Protein AF-0000000082830340 (afdb_homodimer)

Secondary structure (DSSP, 8-state):
---EEEESSGGGHHHHHHHHHHHHHHHHHTT--EEEEEEE---SS-HHHHHHHHHHHHHHHHHH---HHHHHHHHIIIIIHHHHHHH-HHHHHHHHHHHHHHHTT-TTHHHHHHHHHHH--GGGS-HHHHHHHHHHHHHHIIIII---PPPTTS--/---EEEESSGGGHHHHHHHHHHHHHHHHHTT--EEEEEEE---SS-HHHHHHHHHHHHHHHHHH---HHHHHHHHIIIIIHHHHHHH-HHHHHHHHHHHHHHHTT-TTHHHHHHHHHHH--GGGS-HHHHHHHHHHHHHHIIIII---PPPTTS--

InterPro domains:
  IPR008711 Recombinase NinB [PF05772] (26-143)
  IPR036619 NinB superfamily [G3DSA:1.10.3790.10] (2-155)
  IPR036619 NinB superfamily [SSF103370] (3-147)

pLDDT: mean 89.94, std 12.7, range [34.74, 98.6]

Foldseek 3Di:
DPDDFDDPDPVSVVVVVVVCVVPQVVCVVVVHGDDDDDDPPPPWQPPLLVVLLLVVLVQLCVQQVDHSVVVVLVLLLVQVLVLCLVPPVVSVVVVVVLVVCVVVVPPCNVVVSSVVSVVDDPSPDGNVSSLVSVVVVQVCCCPPVVDHGDDSPDDD/DPDDFDDPDPVSVVVVVVVCVVPQVVCVVVVHGDDDDDDPPPPWQPPLLVVLLQVVLVQLCVQQVDHSVVVVLVLLLVQVLVLCLVPPVVSVVVVVVLVVCVVVVPPCNVVVSSVVSVVDDPSPDTNVSSLVSVVVVQVCCCPPVVDHGDDSPDDD

Structure (mmCIF, N/CA/C/O backbone):
data_AF-0000000082830340-model_v1
#
loop_
_entity.id
_entity.type
_entity.pdbx_description
1 polymer 'Uncharacterized protein'
#
loop_
_atom_site.group_PDB
_atom_site.id
_atom_site.type_symbol
_atom_site.label_atom_id
_atom_site.label_alt_id
_atom_site.label_comp_id
_atom_site.label_asym_id
_atom_site.label_entity_id
_atom_site.label_seq_id
_atom_site.pdbx_PDB_ins_code
_atom_site.Cartn_x
_atom_site.Cartn_y
_atom_site.Cartn_z
_atom_site.occupancy
_atom_site.B_iso_or_equiv
_atom_site.auth_seq_id
_atom_site.auth_comp_id
_atom_site.auth_asym_id
_atom_site.auth_atom_id
_atom_site.pdbx_PDB_model_num
ATOM 1 N N . MET A 1 1 ? -10.349 11.555 15.223 1 46.89 1 MET A N 1
ATOM 2 C CA . MET A 1 1 ? -10.355 11.979 13.826 1 46.89 1 MET A CA 1
ATOM 3 C C . MET A 1 1 ? -9.136 12.842 13.514 1 46.89 1 MET A C 1
ATOM 5 O O . MET A 1 1 ? -8.718 13.655 14.34 1 46.89 1 MET A O 1
ATOM 9 N N . GLU A 1 2 ? -8.16 12.464 12.646 1 61.82 2 GLU A N 1
ATOM 10 C CA . GLU A 1 2 ? -6.979 13.247 12.294 1 61.82 2 GLU A CA 1
ATOM 11 C C . GLU A 1 2 ? -7.362 14.505 11.52 1 61.82 2 GLU A C 1
ATOM 13 O O . GLU A 1 2 ? -7.913 14.421 10.42 1 61.82 2 GLU A O 1
ATOM 18 N N . PRO A 1 3 ? -7.35 15.674 12.231 1 76.97 3 PRO A N 1
ATOM 19 C CA . PRO A 1 3 ? -7.817 16.893 11.567 1 76.97 3 PRO A CA 1
ATOM 20 C C . PRO A 1 3 ? -7.023 17.217 10.303 1 76.97 3 PRO A C 1
ATOM 22 O O . PRO A 1 3 ? -5.808 17.006 10.261 1 76.97 3 PRO A O 1
ATOM 25 N N . ARG A 1 4 ? -7.767 17.558 9.284 1 81.35 4 ARG A N 1
ATOM 26 C CA . ARG A 1 4 ? -7.256 17.988 7.986 1 81.35 4 ARG A CA 1
ATOM 27 C C . ARG A 1 4 ? -7.785 19.371 7.621 1 81.35 4 ARG A C 1
ATOM 29 O O . ARG A 1 4 ? -8.998 19.591 7.595 1 81.35 4 ARG A O 1
ATOM 36 N N . PHE A 1 5 ? -6.817 20.455 7.432 1 87.87 5 PHE A N 1
ATOM 37 C CA . PHE A 1 5 ? -7.189 21.827 7.106 1 87.87 5 PHE A CA 1
ATOM 38 C C . PHE A 1 5 ? -6.68 22.211 5.721 1 87.87 5 PHE A C 1
ATOM 40 O O . PHE A 1 5 ? -5.494 22.053 5.424 1 87.87 5 PHE A O 1
ATOM 47 N N . VAL A 1 6 ? -7.54 22.619 4.863 1 87.53 6 VAL A N 1
ATOM 48 C CA . VAL A 1 6 ? -7.141 23.173 3.574 1 87.53 6 VAL A CA 1
ATOM 49 C C . VAL A 1 6 ? -6.913 24.677 3.706 1 87.53 6 VAL A C 1
ATOM 51 O O . VAL A 1 6 ? -7.808 25.412 4.13 1 87.53 6 VAL A O 1
ATOM 54 N N . ILE A 1 7 ? -5.727 25.096 3.326 1 92.76 7 ILE A N 1
ATOM 55 C CA . ILE A 1 7 ? -5.35 26.494 3.499 1 92.76 7 ILE A CA 1
ATOM 56 C C . ILE A 1 7 ? -5.57 27.253 2.193 1 92.76 7 ILE A C 1
ATOM 58 O O . ILE A 1 7 ? -4.696 27.271 1.323 1 92.76 7 ILE A O 1
ATOM 62 N N . LYS A 1 8 ? -6.644 27.9 2.007 1 89.22 8 LYS A N 1
ATOM 63 C CA . LYS A 1 8 ? -6.982 28.637 0.793 1 89.22 8 LYS A CA 1
ATOM 64 C C . LYS A 1 8 ? -6.59 30.107 0.915 1 89.22 8 LYS A C 1
ATOM 66 O O . LYS A 1 8 ? -6.365 30.781 -0.092 1 89.22 8 LYS A O 1
ATOM 71 N N . ASN A 1 9 ? -6.738 30.599 2.159 1 90.47 9 ASN A N 1
ATOM 72 C CA . ASN A 1 9 ? -6.365 31.978 2.459 1 90.47 9 ASN A CA 1
ATOM 73 C C . ASN A 1 9 ? -5.742 32.101 3.847 1 90.47 9 ASN A C 1
ATOM 75 O O . ASN A 1 9 ? -5.656 31.116 4.583 1 90.47 9 ASN A O 1
ATOM 79 N N . HIS A 1 10 ? -5.29 33.368 4.152 1 92.67 10 HIS A N 1
ATOM 80 C CA . HIS A 1 10 ? -4.554 33.606 5.388 1 92.67 10 HIS A CA 1
ATOM 81 C C . HIS A 1 10 ? -5.408 33.282 6.609 1 92.67 10 HIS A C 1
ATOM 83 O O . HIS A 1 10 ? -4.903 32.761 7.606 1 92.67 10 HIS A O 1
ATOM 89 N N . SER A 1 11 ? -6.608 33.526 6.509 1 93.47 11 SER A N 1
ATOM 90 C CA . SER A 1 11 ? -7.504 33.312 7.641 1 93.47 11 SER A CA 1
ATOM 91 C C . SER A 1 11 ? -7.583 31.835 8.012 1 93.47 11 SER A C 1
ATOM 93 O O . SER A 1 11 ? -7.81 31.493 9.174 1 93.47 11 SER A O 1
ATOM 95 N N . ASP A 1 12 ? -7.344 30.999 7.054 1 93.96 12 ASP A N 1
ATOM 96 C CA . ASP A 1 12 ? -7.446 29.563 7.297 1 93.96 12 ASP A CA 1
ATOM 97 C C . ASP A 1 12 ? -6.34 29.086 8.236 1 93.96 12 ASP A C 1
ATOM 99 O O . ASP A 1 12 ? -6.474 28.045 8.882 1 93.96 12 ASP A O 1
ATOM 103 N N . ILE A 1 13 ? -5.328 29.809 8.308 1 94.9 13 ILE A N 1
ATOM 104 C CA . ILE A 1 13 ? -4.199 29.465 9.165 1 94.9 13 ILE A CA 1
ATOM 105 C C . ILE A 1 13 ? -4.632 29.504 10.629 1 94.9 13 ILE A C 1
ATOM 107 O O . ILE A 1 13 ? -4.143 28.723 11.448 1 94.9 13 ILE A O 1
ATOM 111 N N . ASN A 1 14 ? -5.629 30.294 10.874 1 94.4 14 ASN A N 1
ATOM 112 C CA . ASN A 1 14 ? -6.106 30.448 12.244 1 94.4 14 ASN A CA 1
ATOM 113 C C . ASN A 1 14 ? -6.743 29.162 12.764 1 94.4 14 ASN A C 1
ATOM 115 O O . ASN A 1 14 ? -6.701 28.885 13.964 1 94.4 14 ASN A O 1
ATOM 119 N N . TYR A 1 15 ? -7.279 28.44 11.845 1 93.52 15 TYR A N 1
ATOM 120 C CA . TYR A 1 15 ? -7.872 27.174 12.263 1 93.52 15 TYR A CA 1
ATOM 121 C C . TYR A 1 15 ? -6.798 26.192 12.716 1 93.52 15 TYR A C 1
ATOM 123 O O . TYR A 1 15 ? -6.995 25.449 13.681 1 93.52 15 TYR A O 1
ATOM 131 N N . VAL A 1 16 ? -5.748 26.216 12.048 1 94.38 16 VAL A N 1
ATOM 132 C CA . VAL A 1 16 ? -4.631 25.345 12.396 1 94.38 16 VAL A CA 1
ATOM 133 C C . VAL A 1 16 ? -4.063 25.751 13.755 1 94.38 16 VAL A C 1
ATOM 135 O O . VAL A 1 16 ? -3.864 24.904 14.629 1 94.38 16 VAL A O 1
ATOM 138 N N . ILE A 1 17 ? -3.887 27.032 13.876 1 94.15 17 ILE A N 1
ATOM 139 C CA . ILE A 1 17 ? -3.34 27.574 15.115 1 94.15 17 ILE A CA 1
ATOM 140 C C . ILE A 1 17 ? -4.264 27.229 16.281 1 94.15 17 ILE A C 1
ATOM 142 O O . ILE A 1 17 ? -3.803 26.785 17.336 1 94.15 17 ILE A O 1
ATOM 146 N N . GLY A 1 18 ? -5.5 27.435 16.05 1 94.2 18 GLY A N 1
ATOM 147 C CA . GLY A 1 18 ? -6.469 27.138 17.092 1 94.2 18 GLY A CA 1
ATOM 148 C C . GLY A 1 18 ? -6.426 25.693 17.552 1 94.2 18 GLY A C 1
ATOM 149 O O . GLY A 1 18 ? -6.454 25.417 18.754 1 94.2 18 GLY A O 1
ATOM 150 N N . TYR A 1 19 ? -6.361 24.829 16.586 1 94.68 19 TYR A N 1
ATOM 151 C CA . TYR A 1 19 ? -6.329 23.409 16.92 1 94.68 19 TYR A CA 1
ATOM 152 C C . TYR A 1 19 ? -5.067 23.062 17.702 1 94.68 19 TYR A C 1
ATOM 154 O O . TYR A 1 19 ? -5.129 22.351 18.708 1 94.68 19 TYR A O 1
ATOM 162 N N . LEU A 1 20 ? -3.969 23.562 17.196 1 94.71 20 LEU A N 1
ATOM 163 C CA . LEU A 1 20 ? -2.694 23.243 17.83 1 94.71 20 LEU A CA 1
ATOM 164 C C . LEU A 1 20 ? -2.635 23.805 19.246 1 94.71 20 LEU A C 1
ATOM 166 O O . LEU A 1 20 ? -2.154 23.138 20.165 1 94.71 20 LEU A O 1
ATOM 170 N N . ASN A 1 21 ? -3.139 24.977 19.438 1 94.2 21 ASN A N 1
ATOM 171 C CA . ASN A 1 21 ? -3.131 25.597 20.759 1 94.2 21 ASN A CA 1
ATOM 172 C C . ASN A 1 21 ? -4.002 24.825 21.746 1 94.2 21 ASN A C 1
ATOM 174 O O . ASN A 1 21 ? -3.667 24.72 22.927 1 94.2 21 ASN A O 1
ATOM 178 N N . THR A 1 22 ? -5.004 24.236 21.224 1 94.39 22 THR A N 1
ATOM 179 C CA . THR A 1 22 ? -5.971 23.547 22.072 1 94.39 22 THR A CA 1
ATOM 180 C C . THR A 1 22 ? -5.471 22.153 22.441 1 94.39 22 THR A C 1
ATOM 182 O O . THR A 1 22 ? -5.747 21.659 23.536 1 94.39 22 THR A O 1
ATOM 185 N N . ASN A 1 23 ? -4.678 21.619 21.53 1 93.2 23 ASN A N 1
ATOM 186 C CA . ASN A 1 23 ? -4.499 20.18 21.684 1 93.2 23 ASN A CA 1
ATOM 187 C C . ASN A 1 23 ? -3.036 19.82 21.929 1 93.2 23 ASN A C 1
ATOM 189 O O . ASN A 1 23 ? -2.729 18.705 22.354 1 93.2 23 ASN A O 1
ATOM 193 N N . HIS A 1 24 ? -2.084 20.697 21.687 1 93.03 24 HIS A N 1
ATOM 194 C CA . HIS A 1 24 ? -0.679 20.307 21.692 1 93.03 24 HIS A CA 1
ATOM 195 C C . HIS A 1 24 ? -0.23 19.878 23.085 1 93.03 24 HIS A C 1
ATOM 197 O O . HIS A 1 24 ? 0.528 18.917 23.23 1 93.03 24 HIS A O 1
ATOM 203 N N . ALA A 1 25 ? -0.68 20.583 24.111 1 92.69 25 ALA A N 1
ATOM 204 C CA . ALA A 1 25 ? -0.222 20.317 25.472 1 92.69 25 ALA A CA 1
ATOM 205 C C . ALA A 1 25 ? -0.66 18.932 25.937 1 92.69 25 ALA A C 1
ATOM 207 O O . ALA A 1 25 ? 0.137 18.178 26.501 1 92.69 25 ALA A O 1
ATOM 208 N N . LYS A 1 26 ? -1.882 18.673 25.719 1 91.99 26 LYS A N 1
ATOM 209 C CA . LYS A 1 26 ? -2.403 17.368 26.114 1 91.99 26 LYS A CA 1
ATOM 210 C C . LYS A 1 26 ? -1.672 16.241 25.39 1 91.99 26 LYS A C 1
ATOM 212 O O . LYS A 1 26 ? -1.295 15.242 26.005 1 91.99 26 LYS A O 1
ATOM 217 N N . ALA A 1 27 ? -1.498 16.398 24.111 1 88.07 27 ALA A N 1
ATOM 218 C CA . ALA A 1 27 ? -0.834 15.368 23.316 1 88.07 27 ALA A CA 1
ATOM 219 C C . ALA A 1 27 ? 0.598 15.145 23.793 1 88.07 27 ALA A C 1
ATOM 221 O O . ALA A 1 27 ? 1.047 14.003 23.916 1 88.07 27 ALA A O 1
ATOM 222 N N . ALA A 1 28 ? 1.302 16.234 24.065 1 87.23 28 ALA A N 1
ATOM 223 C CA . ALA A 1 28 ? 2.677 16.147 24.55 1 87.23 28 ALA A CA 1
ATOM 224 C C . ALA A 1 28 ? 2.736 15.462 25.913 1 87.23 28 ALA A C 1
ATOM 226 O O . ALA A 1 28 ? 3.634 14.658 26.171 1 87.23 28 ALA A O 1
ATOM 227 N N . SER A 1 29 ? 1.817 15.829 26.711 1 89.49 29 SER A N 1
ATOM 228 C CA . SER A 1 29 ? 1.785 15.257 28.053 1 89.49 29 SER A CA 1
ATOM 229 C C . SER A 1 29 ? 1.491 13.762 28.01 1 89.49 29 SER A C 1
ATOM 231 O O . SER A 1 29 ? 1.898 13.018 28.905 1 89.49 29 SER A O 1
ATOM 233 N N . GLU A 1 30 ? 0.719 13.331 27.013 1 87.19 30 GLU A N 1
ATOM 234 C CA . GLU A 1 30 ? 0.39 11.919 26.842 1 87.19 30 GLU A CA 1
ATOM 235 C C . GLU A 1 30 ? 1.521 11.17 26.142 1 87.19 30 GLU A C 1
ATOM 237 O O . GLU A 1 30 ? 1.387 9.986 25.827 1 87.19 30 GLU A O 1
ATOM 242 N N . GLY A 1 31 ? 2.613 11.806 25.845 1 82.3 31 GLY A N 1
ATOM 243 C CA . GLY A 1 31 ? 3.784 11.18 25.251 1 82.3 31 GLY A CA 1
ATOM 244 C C . GLY A 1 31 ? 3.666 10.997 23.75 1 82.3 31 GLY A C 1
ATOM 245 O O . GLY A 1 31 ? 4.469 10.287 23.141 1 82.3 31 GLY A O 1
ATOM 246 N N . LYS A 1 32 ? 2.601 11.581 23.157 1 81.01 32 LYS A N 1
ATOM 247 C CA . LYS A 1 32 ? 2.365 11.498 21.718 1 81.01 32 LYS A CA 1
ATOM 248 C C . LYS A 1 32 ? 2.184 12.886 21.11 1 81.01 32 LYS A C 1
ATOM 250 O O . LYS A 1 32 ? 1.075 13.26 20.723 1 81.01 32 LYS A O 1
ATOM 255 N N . PRO A 1 33 ? 3.278 13.643 20.996 1 88.26 33 PRO A N 1
ATOM 256 C CA . PRO A 1 33 ? 3.148 14.996 20.451 1 88.26 33 PRO A CA 1
ATOM 257 C C . PRO A 1 33 ? 2.501 15.014 19.067 1 88.26 33 PRO A C 1
ATOM 259 O O . PRO A 1 33 ? 2.587 14.03 18.328 1 88.26 33 PRO A O 1
ATOM 262 N N . LEU A 1 34 ? 1.851 16.083 18.751 1 89.61 34 LEU A N 1
ATOM 263 C CA . LEU A 1 34 ? 1.193 16.24 17.458 1 89.61 34 LEU A CA 1
ATOM 264 C C . LEU A 1 34 ? 2.218 16.456 16.35 1 89.61 34 LEU A C 1
ATOM 266 O O . LEU A 1 34 ? 3.213 17.158 16.547 1 89.61 34 LEU A O 1
ATOM 270 N N . VAL A 1 35 ? 2.026 15.832 15.287 1 87.46 35 VAL A N 1
ATOM 271 C CA . VAL A 1 35 ? 2.834 16.012 14.085 1 87.46 35 VAL A CA 1
ATOM 272 C C . VAL A 1 35 ? 1.996 16.676 12.994 1 87.46 35 VAL A C 1
ATOM 274 O O . VAL A 1 35 ? 0.884 16.232 12.7 1 87.46 35 VAL A O 1
ATOM 277 N N . VAL A 1 36 ? 2.587 17.829 12.484 1 88.74 36 VAL A N 1
ATOM 278 C CA . VAL A 1 36 ? 1.919 18.575 11.422 1 88.74 36 VAL A CA 1
ATOM 279 C C . VAL A 1 36 ? 2.604 18.299 10.086 1 88.74 36 VAL A C 1
ATOM 281 O O . VAL A 1 36 ? 3.813 18.501 9.948 1 88.74 36 VAL A O 1
ATOM 284 N N . THR A 1 37 ? 1.889 17.776 9.128 1 86.93 37 THR A N 1
ATOM 285 C CA . THR A 1 37 ? 2.373 17.576 7.767 1 86.93 37 THR A CA 1
ATOM 286 C C . THR A 1 37 ? 1.649 18.504 6.795 1 86.93 37 THR A C 1
ATOM 288 O O . THR A 1 37 ? 0.431 18.676 6.882 1 86.93 37 THR A O 1
ATOM 291 N N . ILE A 1 38 ? 2.461 19.18 5.932 1 86.29 38 ILE A N 1
ATOM 292 C CA . ILE A 1 38 ? 1.891 20.134 4.988 1 86.29 38 ILE A CA 1
ATOM 293 C C . ILE A 1 38 ? 2.209 19.699 3.559 1 86.29 38 ILE A C 1
ATOM 295 O O . ILE A 1 38 ? 3.372 19.468 3.218 1 86.29 38 ILE A O 1
ATOM 299 N N . LYS A 1 39 ? 1.231 19.41 2.788 1 82.79 39 LYS A N 1
ATOM 300 C CA . LYS A 1 39 ? 1.398 19.036 1.386 1 82.79 39 LYS A CA 1
ATOM 301 C C . LYS A 1 39 ? 0.414 19.789 0.495 1 82.79 39 LYS A C 1
ATOM 303 O O . LYS A 1 39 ? -0.649 20.213 0.954 1 82.79 39 LYS A O 1
ATOM 308 N N . PRO A 1 40 ? 0.937 20.118 -0.798 1 79.04 40 PRO A N 1
ATOM 309 C CA . PRO A 1 40 ? -0.055 20.67 -1.723 1 79.04 40 PRO A CA 1
ATOM 310 C C . PRO A 1 40 ? -1.256 19.747 -1.92 1 79.04 40 PRO A C 1
ATOM 312 O O . PRO A 1 40 ? -1.115 18.523 -1.86 1 79.04 40 PRO A O 1
ATOM 315 N N . GLN A 1 41 ? -2.385 20.445 -1.822 1 63.98 41 GLN A N 1
ATOM 316 C CA . GLN A 1 41 ? -3.589 19.667 -2.093 1 63.98 41 GLN A CA 1
ATOM 317 C C . GLN A 1 41 ? -3.452 18.874 -3.389 1 63.98 41 GLN A C 1
ATOM 319 O O . GLN A 1 41 ? -3.142 19.439 -4.44 1 63.98 41 GLN A O 1
ATOM 324 N N . SER A 1 42 ? -2.736 17.789 -3.27 1 58.54 42 SER A N 1
ATOM 325 C CA . SER A 1 42 ? -2.671 16.96 -4.469 1 58.54 42 SER A CA 1
ATOM 326 C C . SER A 1 42 ? -4.015 16.301 -4.759 1 58.54 42 SER A C 1
ATOM 328 O O . SER A 1 42 ? -4.807 16.064 -3.845 1 58.54 42 SER A O 1
ATOM 330 N N . THR A 1 43 ? -4.474 16.672 -5.949 1 53.1 43 THR A N 1
ATOM 331 C CA . THR A 1 43 ? -5.673 16.007 -6.445 1 53.1 43 THR A CA 1
ATOM 332 C C . THR A 1 43 ? -5.62 14.509 -6.158 1 53.1 43 THR A C 1
ATOM 334 O O . THR A 1 43 ? -6.405 13.737 -6.713 1 53.1 43 THR A O 1
ATOM 337 N N . LYS A 1 44 ? -4.483 14.146 -5.552 1 52 44 LYS A N 1
ATOM 338 C CA . LYS A 1 44 ? -4.408 12.691 -5.454 1 52 44 LYS A CA 1
ATOM 339 C C . LYS A 1 44 ? -5.681 12.115 -4.841 1 52 44 LYS A C 1
ATOM 341 O O . LYS A 1 44 ? -6.512 12.856 -4.312 1 52 44 LYS A O 1
ATOM 346 N N . ARG A 1 45 ? -5.859 10.832 -4.768 1 53.12 45 ARG A N 1
ATOM 347 C CA . ARG A 1 45 ? -7.076 10.214 -4.251 1 53.12 45 ARG A CA 1
ATOM 348 C C . ARG A 1 45 ? -7.563 10.93 -2.996 1 53.12 45 ARG A C 1
ATOM 350 O O . ARG A 1 45 ? -6.792 11.145 -2.058 1 53.12 45 ARG A O 1
ATOM 357 N N . SER A 1 46 ? -8.618 11.837 -3.203 1 61.28 46 SER A N 1
ATOM 358 C CA . SER A 1 46 ? -9.144 12.716 -2.163 1 61.28 46 SER A CA 1
ATOM 359 C C . SER A 1 46 ? -9.331 11.967 -0.848 1 61.28 46 SER A C 1
ATOM 361 O O . SER A 1 46 ? -9.739 10.804 -0.843 1 61.28 46 SER A O 1
ATOM 363 N N . LEU A 1 47 ? -8.544 12.321 0.113 1 66.13 47 LEU A N 1
ATOM 364 C CA . LEU A 1 47 ? -8.798 11.881 1.48 1 66.13 47 LEU A CA 1
ATOM 365 C C . LEU A 1 47 ? -10.287 11.644 1.708 1 66.13 47 LEU A C 1
ATOM 367 O O . LEU A 1 47 ? -10.67 10.7 2.403 1 66.13 47 LEU A O 1
ATOM 371 N N . ASN A 1 48 ? -10.998 12.37 0.86 1 70.45 48 ASN A N 1
ATOM 372 C CA . ASN A 1 48 ? -12.446 12.269 1.011 1 70.45 48 ASN A CA 1
ATOM 373 C C . ASN A 1 48 ? -12.983 10.975 0.404 1 70.45 48 ASN A C 1
ATOM 375 O O . ASN A 1 48 ? -13.842 10.318 0.995 1 70.45 48 ASN A O 1
ATOM 379 N N . GLN A 1 49 ? -12.436 10.634 -0.691 1 81.07 49 GLN A N 1
ATOM 380 C CA . GLN A 1 49 ? -12.892 9.4 -1.322 1 81.07 49 GLN A CA 1
ATOM 381 C C . GLN A 1 49 ? -12.521 8.182 -0.48 1 81.07 49 GLN A C 1
ATOM 383 O O . GLN A 1 49 ? -13.31 7.242 -0.356 1 81.07 49 GLN A O 1
ATOM 388 N N . ASN A 1 50 ? -11.358 8.236 0.065 1 85.41 50 ASN A N 1
ATOM 389 C CA . ASN A 1 50 ? -10.941 7.126 0.916 1 85.41 50 ASN A CA 1
ATOM 390 C C . ASN A 1 50 ? -11.825 7.005 2.153 1 85.41 50 ASN A C 1
ATOM 392 O O . ASN A 1 50 ? -12.223 5.902 2.531 1 85.41 50 ASN A O 1
ATOM 396 N N . ALA A 1 51 ? -12.059 8.101 2.74 1 82.18 51 ALA A N 1
ATOM 397 C CA . ALA A 1 51 ? -12.93 8.11 3.913 1 82.18 51 ALA A CA 1
ATOM 398 C C . ALA A 1 51 ? -14.321 7.586 3.567 1 82.18 51 ALA A C 1
ATOM 400 O O . ALA A 1 51 ? -14.886 6.775 4.305 1 82.18 51 ALA A O 1
ATOM 401 N N . LEU A 1 52 ? -14.808 8.055 2.497 1 88.37 52 LEU A N 1
ATOM 402 C CA . LEU A 1 52 ? -16.123 7.602 2.056 1 88.37 52 LEU A CA 1
ATOM 403 C C . LEU A 1 52 ? -16.12 6.101 1.788 1 88.37 52 LEU A C 1
ATOM 405 O O . LEU A 1 52 ? -17.07 5.4 2.144 1 88.37 52 LEU A O 1
ATOM 409 N N . TYR A 1 53 ? -15.106 5.63 1.213 1 93.22 53 TYR A N 1
ATOM 410 C CA . TYR A 1 53 ? -14.979 4.204 0.935 1 93.22 53 TYR A CA 1
ATOM 411 C C . TYR A 1 53 ? -15.126 3.385 2.212 1 93.22 53 TYR A C 1
ATOM 413 O O . TYR A 1 53 ? -15.889 2.416 2.252 1 93.22 53 TYR A O 1
ATOM 421 N N . TRP A 1 54 ? -14.482 3.743 3.226 1 93.57 54 TRP A N 1
ATOM 422 C CA . TRP A 1 54 ? -14.512 2.95 4.451 1 93.57 54 TRP A CA 1
ATOM 423 C C . TRP A 1 54 ? -15.832 3.141 5.191 1 93.57 54 TRP A C 1
ATOM 425 O O . TRP A 1 54 ? -16.3 2.234 5.882 1 93.57 54 TRP A O 1
ATOM 435 N N . GLU A 1 55 ? -16.401 4.302 4.992 1 91.75 55 GLU A N 1
ATOM 436 C CA . GLU A 1 55 ? -17.768 4.467 5.476 1 91.75 55 GLU A CA 1
ATOM 437 C C . GLU A 1 55 ? -18.718 3.489 4.79 1 91.75 55 GLU A C 1
ATOM 439 O O . GLU A 1 55 ? -19.6 2.917 5.434 1 91.75 55 GLU A O 1
ATOM 444 N N . TRP A 1 56 ? -18.582 3.366 3.475 1 95.08 56 TRP A N 1
ATOM 445 C CA . TRP A 1 56 ? -19.373 2.398 2.721 1 95.08 56 TRP A CA 1
ATOM 446 C C . TRP A 1 56 ? -19.193 0.992 3.284 1 95.08 56 TRP A C 1
ATOM 448 O O . TRP A 1 56 ? -20.168 0.257 3.459 1 95.08 56 TRP A O 1
ATOM 458 N N . MET A 1 57 ? -17.991 0.554 3.597 1 96.37 57 MET A N 1
ATOM 459 C CA . MET A 1 57 ? -17.72 -0.775 4.137 1 96.37 57 MET A CA 1
ATOM 460 C C . MET A 1 57 ? -18.433 -0.978 5.469 1 96.37 57 MET A C 1
ATOM 462 O O . MET A 1 57 ? -18.997 -2.044 5.721 1 96.37 57 MET A O 1
ATOM 466 N N . GLN A 1 58 ? -18.371 0.089 6.216 1 94.9 58 GLN A N 1
ATOM 467 C CA . GLN A 1 58 ? -19.051 0.022 7.505 1 94.9 58 GLN A CA 1
ATOM 468 C C . GLN A 1 58 ? -20.563 -0.084 7.324 1 94.9 58 GLN A C 1
ATOM 470 O O . GLN A 1 58 ? -21.223 -0.864 8.015 1 94.9 58 GLN A O 1
ATOM 475 N N . GLU A 1 59 ? -21.093 0.652 6.412 1 94.93 59 GLU A N 1
ATOM 476 C CA . GLU A 1 59 ? -22.525 0.613 6.131 1 94.93 59 GLU A CA 1
ATOM 477 C C . GLU A 1 59 ? -22.954 -0.765 5.635 1 94.93 59 GLU A C 1
ATOM 479 O O . GLU A 1 59 ? -23.978 -1.296 6.069 1 94.93 59 GLU A O 1
ATOM 484 N N . ILE A 1 60 ? -22.256 -1.348 4.789 1 96.87 60 ILE A N 1
ATOM 485 C CA . ILE A 1 60 ? -22.564 -2.67 4.254 1 96.87 60 ILE A CA 1
ATOM 486 C C . ILE A 1 60 ? -22.508 -3.706 5.374 1 96.87 60 ILE A C 1
ATOM 488 O O . ILE A 1 60 ? -23.384 -4.568 5.475 1 96.87 60 ILE A O 1
ATOM 492 N N . GLN A 1 61 ? -21.45 -3.603 6.209 1 96.63 61 GLN A N 1
ATOM 493 C CA . GLN A 1 61 ? -21.349 -4.497 7.358 1 96.63 61 GLN A CA 1
ATOM 494 C C . GLN A 1 61 ? -22.58 -4.382 8.253 1 96.63 61 GLN A C 1
ATOM 496 O O . GLN A 1 61 ? -23.136 -5.393 8.685 1 96.63 61 GLN A O 1
ATOM 501 N N . ASN A 1 62 ? -22.982 -3.175 8.481 1 95.8 62 ASN A N 1
ATOM 502 C CA . ASN A 1 62 ? -24.122 -2.935 9.359 1 95.8 62 ASN A CA 1
ATOM 503 C C . ASN A 1 62 ? -25.41 -3.511 8.776 1 95.8 62 ASN A C 1
ATOM 505 O O . ASN A 1 62 ? -26.25 -4.031 9.511 1 95.8 62 ASN A O 1
ATOM 509 N N . LYS A 1 63 ? -25.547 -3.473 7.507 1 95.92 63 LYS A N 1
ATOM 510 C CA . LYS A 1 63 ? -26.796 -3.859 6.856 1 95.92 63 LYS A CA 1
ATOM 511 C C . LYS A 1 63 ? -26.817 -5.353 6.548 1 95.92 63 LYS A C 1
ATOM 513 O O . LYS A 1 63 ? -27.876 -5.983 6.573 1 95.92 63 LYS A O 1
ATOM 518 N N . THR A 1 64 ? -25.766 -5.921 6.181 1 96.51 64 THR A N 1
ATOM 519 C CA . THR A 1 64 ? -25.753 -7.299 5.704 1 96.51 64 THR A CA 1
ATOM 520 C C . THR A 1 64 ? -25.179 -8.233 6.765 1 96.51 64 THR A C 1
ATOM 522 O O . THR A 1 64 ? -25.371 -9.449 6.699 1 96.51 64 THR A O 1
ATOM 525 N N . GLY A 1 65 ? -24.329 -7.738 7.694 1 96.54 65 GLY A N 1
ATOM 526 C CA . GLY A 1 65 ? -23.657 -8.559 8.688 1 96.54 65 GLY A CA 1
ATOM 527 C C . GLY A 1 65 ? -22.308 -9.076 8.223 1 96.54 65 GLY A C 1
ATOM 528 O O . GLY A 1 65 ? -21.575 -9.697 8.996 1 96.54 65 GLY A O 1
ATOM 529 N N . GLN A 1 66 ? -22.037 -8.845 7 1 95.32 66 GLN A N 1
ATOM 530 C CA . GLN A 1 66 ? -20.732 -9.248 6.485 1 95.32 66 GLN A CA 1
ATOM 531 C C . GLN A 1 66 ? -19.623 -8.361 7.044 1 95.32 66 GLN A C 1
ATOM 533 O O . GLN A 1 66 ? -19.745 -7.135 7.05 1 95.32 66 GLN A O 1
ATOM 538 N N . ASP A 1 67 ? -18.564 -9.019 7.478 1 96.95 67 ASP A N 1
ATOM 539 C CA . ASP A 1 67 ? -17.427 -8.269 8.003 1 96.95 67 ASP A CA 1
ATOM 540 C C . ASP A 1 67 ? -16.86 -7.321 6.949 1 96.95 67 ASP A C 1
ATOM 542 O O . ASP A 1 67 ? -16.714 -7.696 5.783 1 96.95 67 ASP A O 1
ATOM 546 N N . LYS A 1 68 ? -16.488 -6.089 7.316 1 95.42 68 LYS A N 1
ATOM 547 C CA . LYS A 1 68 ? -16.067 -5.067 6.362 1 95.42 68 LYS A CA 1
ATOM 548 C C . LYS A 1 68 ? -14.769 -5.465 5.666 1 95.42 68 LYS A C 1
ATOM 550 O O . LYS A 1 68 ? -14.56 -5.137 4.496 1 95.42 68 LYS A O 1
ATOM 555 N N . GLU A 1 69 ? -13.855 -6.207 6.397 1 95.12 69 GLU A N 1
ATOM 556 C CA . GLU A 1 69 ? -12.619 -6.654 5.762 1 95.12 69 GLU A CA 1
ATOM 557 C C . GLU A 1 69 ? -12.893 -7.734 4.719 1 95.12 69 GLU A C 1
ATOM 559 O O . GLU A 1 69 ? -12.208 -7.805 3.697 1 95.12 69 GLU A O 1
ATOM 564 N N . ASP A 1 70 ? -13.871 -8.529 5.004 1 96.02 70 ASP A N 1
ATOM 565 C CA . ASP A 1 70 ? -14.292 -9.535 4.034 1 96.02 70 ASP A CA 1
ATOM 566 C C . ASP A 1 70 ? -14.908 -8.883 2.798 1 96.02 70 ASP A C 1
ATOM 568 O O . ASP A 1 70 ? -14.653 -9.313 1.671 1 96.02 70 ASP A O 1
ATOM 572 N N . CYS A 1 71 ? -15.747 -7.84 3.083 1 96.64 71 CYS A N 1
ATOM 573 C CA . CYS A 1 71 ? -16.326 -7.08 1.981 1 96.64 71 CYS A CA 1
ATOM 574 C C . CYS A 1 71 ? -15.237 -6.424 1.14 1 96.64 71 CYS A C 1
ATOM 576 O O . CYS A 1 71 ? -15.288 -6.467 -0.091 1 96.64 71 CYS A O 1
ATOM 578 N N . HIS A 1 72 ? -14.3 -5.842 1.822 1 97.49 72 HIS A N 1
ATOM 579 C CA . HIS A 1 72 ? -13.158 -5.225 1.158 1 97.49 72 HIS A CA 1
ATOM 580 C C . HIS A 1 72 ? -12.425 -6.23 0.275 1 97.49 72 HIS A C 1
ATOM 582 O O . HIS A 1 72 ? -12.105 -5.932 -0.878 1 97.49 72 HIS A O 1
ATOM 588 N N . PHE A 1 73 ? -12.211 -7.415 0.772 1 97.33 73 PHE A N 1
ATOM 589 C CA . PHE A 1 73 ? -11.559 -8.487 0.028 1 97.33 73 PHE A CA 1
ATOM 590 C C . PHE A 1 73 ? -12.371 -8.86 -1.207 1 97.33 73 PHE A C 1
ATOM 592 O O . PHE A 1 73 ? -11.821 -8.986 -2.303 1 97.33 73 PHE A O 1
ATOM 599 N N . GLU A 1 74 ? -13.672 -8.985 -1.015 1 97.55 74 GLU A N 1
ATOM 600 C CA . GLU A 1 74 ? -14.549 -9.38 -2.114 1 97.55 74 GLU A CA 1
ATOM 601 C C . GLU A 1 74 ? -14.573 -8.318 -3.209 1 97.55 74 GLU A C 1
ATOM 603 O O . GLU A 1 74 ? -14.597 -8.645 -4.398 1 97.55 74 GLU A O 1
ATOM 608 N N . PHE A 1 75 ? -14.588 -7.093 -2.807 1 98.37 75 PHE A N 1
ATOM 609 C CA . PHE A 1 75 ? -14.647 -6.019 -3.792 1 98.37 75 PHE A CA 1
ATOM 610 C C . PHE A 1 75 ? -13.327 -5.9 -4.543 1 98.37 75 PHE A C 1
ATOM 612 O O . PHE A 1 75 ? -13.309 -5.56 -5.728 1 98.37 75 PHE A O 1
ATOM 619 N N . LYS A 1 76 ? -12.209 -6.171 -3.886 1 98.38 76 LYS A N 1
ATOM 620 C CA . LYS A 1 76 ? -10.943 -6.247 -4.609 1 98.38 76 LYS A CA 1
ATOM 621 C C . LYS A 1 76 ? -10.983 -7.338 -5.675 1 98.38 76 LYS A C 1
ATOM 623 O O . LYS A 1 76 ? -10.594 -7.107 -6.822 1 98.38 76 LYS A O 1
ATOM 628 N N . LYS A 1 77 ? -11.46 -8.444 -5.246 1 97.95 77 LYS A N 1
ATOM 629 C CA . LYS A 1 77 ? -11.552 -9.602 -6.131 1 97.95 77 LYS A CA 1
ATOM 630 C C . LYS A 1 77 ? -12.435 -9.303 -7.339 1 97.95 77 LYS A C 1
ATOM 632 O O . LYS A 1 77 ? -12.073 -9.619 -8.474 1 97.95 77 LYS A O 1
ATOM 637 N N . LYS A 1 78 ? -13.472 -8.586 -7.131 1 97.88 78 LYS A N 1
ATOM 638 C CA . LYS A 1 78 ? -14.477 -8.396 -8.173 1 97.88 78 LYS A CA 1
ATOM 639 C C . LYS A 1 78 ? -14.116 -7.221 -9.077 1 97.88 78 LYS A C 1
ATOM 641 O O . 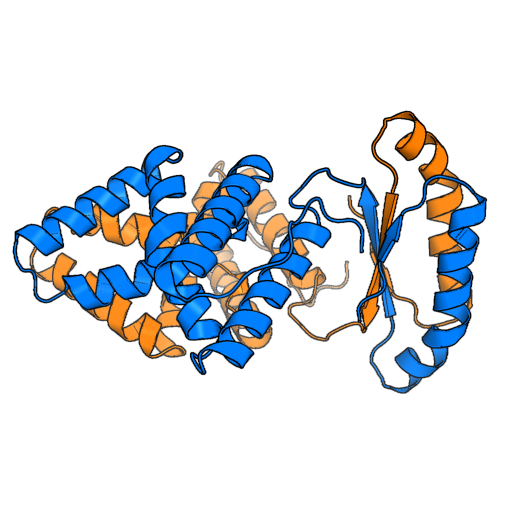LYS A 1 78 ? -14.394 -7.246 -10.278 1 97.88 78 LYS A O 1
ATOM 646 N N . PHE A 1 79 ? -13.564 -6.198 -8.469 1 98.58 79 PHE A N 1
ATOM 647 C CA . PHE A 1 79 ? -13.521 -4.958 -9.235 1 98.58 79 PHE A CA 1
ATOM 648 C C . PHE A 1 79 ? -12.093 -4.435 -9.338 1 98.58 79 PHE A C 1
ATOM 650 O O . PHE A 1 79 ? -11.649 -4.037 -10.417 1 98.58 79 PHE A O 1
ATOM 657 N N . LEU A 1 80 ? -11.322 -4.424 -8.245 1 98.56 80 LEU A N 1
ATOM 658 C CA . LEU A 1 80 ? -9.992 -3.823 -8.232 1 98.56 80 LEU A CA 1
ATOM 659 C C . LEU A 1 80 ? -9.059 -4.547 -9.196 1 98.56 80 LEU A C 1
ATOM 661 O O . LEU A 1 80 ? -8.358 -3.91 -9.985 1 98.56 80 LEU A O 1
ATOM 665 N N . ILE A 1 81 ? -9.086 -5.869 -9.113 1 98.08 81 ILE A N 1
ATOM 666 C CA . ILE A 1 81 ? -8.217 -6.704 -9.935 1 98.08 81 ILE A CA 1
ATOM 667 C C . ILE A 1 81 ? -8.485 -6.43 -11.413 1 98.08 81 ILE A C 1
ATOM 669 O O . ILE A 1 81 ? -7.553 -6.364 -12.218 1 98.08 81 ILE A O 1
ATOM 673 N N . HIS A 1 82 ? -9.72 -6.224 -11.753 1 97.78 82 HIS A N 1
ATOM 674 C CA . HIS A 1 82 ? -10.096 -5.997 -13.144 1 97.78 82 HIS A CA 1
ATOM 675 C C . HIS A 1 82 ? -9.547 -4.668 -13.652 1 97.78 82 HIS A C 1
ATOM 677 O O . HIS A 1 82 ? -9.049 -4.588 -14.777 1 97.78 82 HIS A O 1
ATOM 683 N N . ILE A 1 83 ? -9.666 -3.715 -12.862 1 98.38 83 ILE A N 1
ATOM 684 C CA . ILE A 1 83 ? -9.192 -2.392 -13.253 1 98.38 83 ILE A CA 1
ATOM 685 C C . ILE A 1 83 ? -7.677 -2.421 -13.44 1 98.38 83 ILE A C 1
ATOM 687 O O . ILE A 1 83 ? -7.16 -1.936 -14.449 1 98.38 83 ILE A O 1
ATOM 691 N N . LEU A 1 84 ? -6.98 -3.078 -12.525 1 98.09 84 LEU A N 1
ATOM 692 C CA . LEU A 1 84 ? -5.524 -3.128 -12.594 1 98.09 84 LEU A CA 1
ATOM 693 C C . LEU A 1 84 ? -5.065 -4.03 -13.735 1 98.09 84 LEU A C 1
ATOM 695 O O . LEU A 1 84 ? -4.083 -3.726 -14.416 1 98.09 84 LEU A O 1
ATOM 699 N N . ARG A 1 85 ? -5.784 -5.114 -13.911 1 97.97 85 ARG A N 1
ATOM 700 C CA . ARG A 1 85 ? -5.471 -5.997 -15.03 1 97.97 85 ARG A CA 1
ATOM 701 C C . ARG A 1 85 ? -5.598 -5.262 -16.36 1 97.97 85 ARG A C 1
ATOM 703 O O . ARG A 1 85 ? -4.785 -5.46 -17.265 1 97.97 85 ARG A O 1
ATOM 710 N N . ARG A 1 86 ? -6.556 -4.453 -16.493 1 98.07 86 ARG A N 1
ATOM 711 C CA . ARG A 1 86 ? -6.82 -3.691 -17.71 1 98.07 86 ARG A CA 1
ATOM 712 C C . ARG A 1 86 ? -5.757 -2.619 -17.926 1 98.07 86 ARG A C 1
ATOM 714 O O . ARG A 1 86 ? -5.303 -2.406 -19.052 1 98.07 86 ARG A O 1
ATOM 721 N N . ASP A 1 87 ? -5.325 -1.931 -16.914 1 97.96 87 ASP A N 1
ATOM 722 C CA . ASP A 1 87 ? -4.589 -0.68 -17.067 1 97.96 87 ASP A CA 1
ATOM 723 C C . ASP A 1 87 ? -3.099 -0.883 -16.803 1 97.96 87 ASP A C 1
ATOM 725 O O . ASP A 1 87 ? -2.285 -0.007 -17.103 1 97.96 87 ASP A O 1
ATOM 729 N N . ASP A 1 88 ? -2.691 -2.015 -16.218 1 96.96 88 ASP A N 1
ATOM 730 C CA . ASP A 1 88 ? -1.303 -2.28 -15.852 1 96.96 88 ASP A CA 1
ATOM 731 C C . ASP A 1 88 ? -0.797 -3.562 -16.51 1 96.96 88 ASP A C 1
ATOM 733 O O . ASP A 1 88 ? -1.205 -4.662 -16.133 1 96.96 88 ASP A O 1
ATOM 737 N N . GLU A 1 89 ? 0.165 -3.446 -17.402 1 97.23 89 GLU A N 1
ATOM 738 C CA . GLU A 1 89 ? 0.642 -4.559 -18.217 1 97.23 89 GLU A CA 1
ATOM 739 C C . GLU A 1 89 ? 1.286 -5.639 -17.353 1 97.23 89 GLU A C 1
ATOM 741 O O . GLU A 1 89 ? 1.055 -6.831 -17.566 1 97.23 89 GLU A O 1
ATOM 746 N N . GLU A 1 90 ? 2.134 -5.231 -16.426 1 95.89 90 GLU A N 1
ATOM 747 C CA . GLU A 1 90 ? 2.798 -6.202 -15.561 1 95.89 90 GLU A CA 1
ATOM 748 C C . GLU A 1 90 ? 1.791 -6.934 -14.678 1 95.89 90 GLU A C 1
ATOM 750 O O . GLU A 1 90 ? 1.929 -8.135 -14.435 1 95.89 90 GLU A O 1
ATOM 755 N N . TYR A 1 91 ? 0.825 -6.182 -14.247 1 97.71 91 TYR A N 1
ATOM 756 C CA . TYR A 1 91 ? -0.221 -6.812 -13.448 1 97.71 91 TYR A CA 1
ATOM 757 C C . TYR A 1 91 ? -1.034 -7.789 -14.289 1 97.71 91 TYR A C 1
ATOM 759 O O . TYR A 1 91 ? -1.412 -8.862 -13.813 1 97.71 91 TYR A O 1
ATOM 767 N N . ALA A 1 92 ? -1.296 -7.378 -15.543 1 98.3 92 AL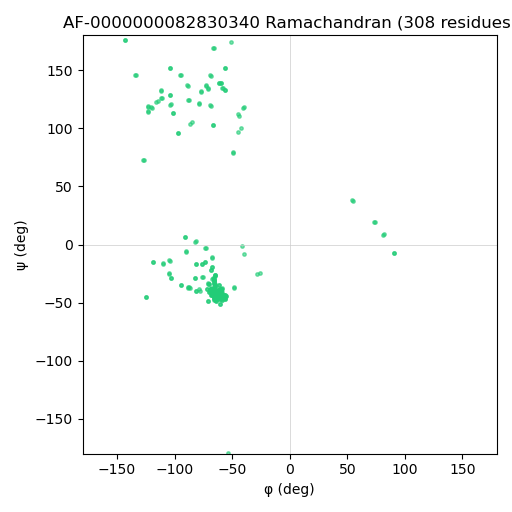A A N 1
ATOM 768 C CA . ALA A 1 92 ? -2.031 -8.24 -16.465 1 98.3 92 ALA A CA 1
ATOM 769 C C . ALA A 1 92 ? -1.296 -9.558 -16.689 1 98.3 92 ALA A C 1
ATOM 771 O O . ALA A 1 92 ? -1.92 -10.619 -16.768 1 98.3 92 ALA A O 1
ATOM 772 N N . GLU A 1 93 ? -0.036 -9.475 -16.822 1 98.13 93 GLU A N 1
ATOM 773 C CA . GLU A 1 93 ? 0.766 -10.678 -17.025 1 98.13 93 GLU A CA 1
ATOM 774 C C . GLU A 1 93 ? 0.647 -11.628 -15.836 1 98.13 93 GLU A C 1
ATOM 776 O O . GLU A 1 93 ? 0.508 -12.84 -16.015 1 98.13 93 GLU A O 1
ATOM 781 N N . MET A 1 94 ? 0.716 -11.041 -14.643 1 98.11 94 MET A N 1
ATOM 782 C CA . MET A 1 94 ? 0.551 -11.848 -13.438 1 98.11 94 MET A CA 1
ATOM 783 C C . MET A 1 94 ? -0.838 -12.474 -13.387 1 98.11 94 MET A C 1
ATOM 785 O O . MET A 1 94 ? -0.978 -13.664 -13.102 1 98.11 94 MET A O 1
ATOM 789 N N . CYS A 1 95 ? -1.833 -11.684 -13.772 1 98.32 95 CYS A N 1
ATOM 790 C CA . CYS A 1 95 ? -3.198 -12.198 -13.767 1 98.32 95 CYS A CA 1
ATOM 791 C C . CYS A 1 95 ? -3.363 -13.319 -14.787 1 98.32 95 CYS A C 1
ATOM 793 O O . CYS A 1 95 ? -4.051 -14.306 -14.524 1 98.32 95 CYS A O 1
ATOM 795 N N . HIS A 1 96 ? -2.758 -13.166 -15.896 1 98.33 96 HIS A N 1
ATOM 796 C CA . HIS A 1 96 ? -2.813 -14.205 -16.917 1 98.33 96 HIS A CA 1
ATOM 797 C C . HIS A 1 96 ? -2.177 -15.499 -16.421 1 98.33 96 HIS A C 1
ATOM 799 O O . HIS A 1 96 ? -2.721 -16.585 -16.633 1 98.33 96 HIS A O 1
ATOM 805 N N . ALA A 1 97 ? -1.073 -15.37 -15.801 1 98.24 97 ALA A N 1
ATOM 806 C CA . ALA A 1 97 ? -0.397 -16.542 -15.251 1 98.24 97 ALA A CA 1
ATOM 807 C C . ALA A 1 97 ? -1.266 -17.236 -14.207 1 98.24 97 ALA A C 1
ATOM 809 O O . ALA A 1 97 ? -1.344 -18.467 -14.173 1 98.24 97 ALA A O 1
ATOM 810 N N . ILE A 1 98 ? -1.942 -16.482 -13.416 1 98.29 98 ILE A N 1
ATOM 811 C CA . ILE A 1 98 ? -2.8 -17.038 -12.375 1 98.29 98 ILE A CA 1
ATOM 812 C C . ILE A 1 98 ? -4.009 -17.718 -13.012 1 98.29 98 ILE A C 1
ATOM 814 O O . ILE A 1 98 ? -4.438 -18.784 -12.563 1 98.29 98 ILE A O 1
ATOM 818 N N . THR A 1 99 ? -4.527 -17.084 -14.056 1 97.83 99 THR A N 1
ATOM 819 C CA . THR A 1 99 ? -5.638 -17.68 -14.789 1 97.83 99 THR A CA 1
ATOM 820 C C . THR A 1 99 ? -5.237 -19.031 -15.375 1 97.83 99 THR A C 1
ATOM 822 O O . THR A 1 99 ? -6.031 -19.973 -15.379 1 97.83 99 THR A O 1
ATOM 825 N N . MET A 1 100 ? -4.04 -19.158 -15.854 1 98.06 100 MET A N 1
ATOM 826 C CA . MET A 1 100 ? -3.542 -20.416 -16.404 1 98.06 100 MET A CA 1
ATOM 827 C C . MET A 1 100 ? -3.444 -21.483 -15.319 1 98.06 100 MET A C 1
ATOM 829 O O . MET A 1 100 ? -3.679 -22.664 -15.581 1 98.06 100 MET A O 1
ATOM 833 N N . LEU A 1 101 ? -3.124 -21.064 -14.137 1 97.38 101 LEU A N 1
ATOM 834 C CA . LEU A 1 101 ? -3.108 -22.002 -13.02 1 97.38 101 LEU A CA 1
ATOM 835 C C . LEU A 1 101 ? -4.506 -22.55 -12.751 1 97.38 101 LEU A C 1
ATOM 837 O O . LEU A 1 101 ? -4.665 -23.735 -12.45 1 97.38 101 LEU A O 1
ATOM 841 N N . LYS A 1 102 ? -5.467 -21.665 -12.854 1 96.96 102 LYS A N 1
ATOM 842 C CA . LYS A 1 102 ? -6.851 -22.087 -12.656 1 96.96 102 LYS A CA 1
ATOM 84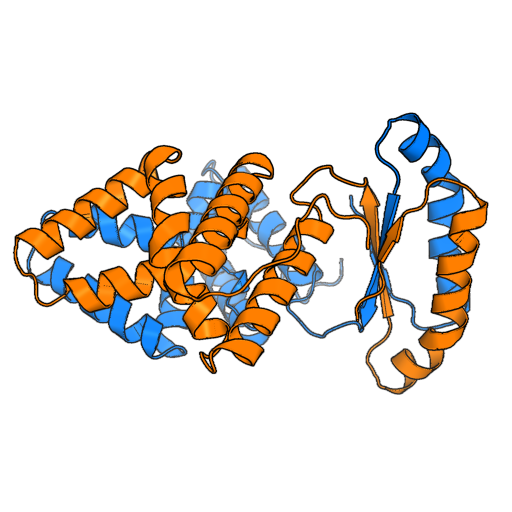3 C C . LYS A 1 102 ? -7.28 -23.085 -13.728 1 96.96 102 LYS A C 1
ATOM 845 O O . LYS A 1 102 ? -7.878 -24.118 -13.418 1 96.96 102 LYS A O 1
ATOM 850 N N . GLN A 1 103 ? -6.971 -22.792 -14.915 1 97.08 103 GLN A N 1
ATOM 851 C CA . GLN A 1 103 ? -7.375 -23.607 -16.056 1 97.08 103 GLN A CA 1
ATOM 852 C C . GLN A 1 103 ? -6.715 -24.982 -16.01 1 97.08 103 GLN A C 1
ATOM 854 O O . GLN A 1 103 ? -7.306 -25.974 -16.442 1 97.08 103 GLN A O 1
ATOM 859 N N . SER A 1 104 ? -5.567 -25.028 -15.424 1 95.46 104 SER A N 1
ATOM 860 C CA . SER A 1 104 ? -4.859 -26.3 -15.326 1 95.46 104 SER A CA 1
ATOM 861 C C . SER A 1 104 ? -5.211 -27.03 -14.034 1 95.46 104 SER A C 1
ATOM 863 O O . SER A 1 104 ? -4.592 -28.042 -13.699 1 95.46 104 SER A O 1
ATOM 865 N N . GLU A 1 105 ? -6.164 -26.474 -13.309 1 95.02 105 GLU A N 1
ATOM 866 C CA . GLU A 1 105 ? -6.633 -27.042 -12.049 1 95.02 105 GLU A CA 1
ATOM 867 C C . GLU A 1 105 ? -5.477 -27.261 -11.077 1 95.02 105 GLU A C 1
ATOM 869 O O . GLU A 1 105 ? -5.379 -28.318 -10.449 1 95.02 105 GLU A O 1
ATOM 874 N N . SER A 1 106 ? -4.598 -26.331 -11.127 1 95.46 106 SER A N 1
ATOM 875 C CA . SER A 1 106 ? -3.467 -26.399 -10.209 1 95.46 106 SER A CA 1
ATOM 876 C C . SER A 1 106 ? -3.93 -26.354 -8.757 1 95.46 106 SER A C 1
ATOM 878 O O . SER A 1 106 ? -4.797 -25.554 -8.401 1 95.46 106 SER A O 1
ATOM 880 N N . GLU A 1 107 ? -3.301 -27.169 -7.923 1 95.92 107 GLU A N 1
ATOM 881 C CA . GLU A 1 107 ? -3.629 -27.19 -6.5 1 95.92 107 GLU A CA 1
ATOM 882 C C . GLU A 1 107 ? -3.224 -25.885 -5.821 1 95.92 107 GLU A C 1
ATOM 884 O O . GLU A 1 107 ? -3.726 -25.557 -4.744 1 95.92 107 GLU A O 1
ATOM 889 N N . GLN A 1 108 ? -2.331 -25.139 -6.467 1 96.87 108 GLN A N 1
ATOM 890 C CA . GLN A 1 108 ? -1.77 -23.933 -5.866 1 96.87 108 GLN A CA 1
ATOM 891 C C . GLN A 1 108 ? -2.616 -22.708 -6.2 1 96.87 108 GLN A C 1
ATOM 893 O O . GLN A 1 108 ? -2.444 -21.646 -5.598 1 96.87 108 GLN A O 1
ATOM 898 N N . TYR A 1 109 ? -3.627 -22.786 -7.033 1 97.73 109 TYR A N 1
ATOM 899 C CA . TYR A 1 109 ? -4.363 -21.654 -7.583 1 97.73 109 TYR A CA 1
ATOM 900 C C . TYR A 1 109 ? -5.01 -20.833 -6.475 1 97.73 109 TYR A C 1
ATOM 902 O O . TYR A 1 109 ? -4.783 -19.624 -6.375 1 97.73 109 TYR A O 1
ATOM 910 N N . GLU A 1 110 ? -5.714 -21.538 -5.632 1 97.83 110 GLU A N 1
ATOM 911 C CA . GLU A 1 110 ? -6.515 -20.824 -4.642 1 97.83 110 GLU A CA 1
ATOM 912 C C . GLU A 1 110 ? -5.632 -20.012 -3.699 1 97.83 110 GLU A C 1
ATOM 914 O O . GLU A 1 110 ? -5.907 -18.839 -3.438 1 97.83 110 GLU A O 1
ATOM 919 N N . ALA A 1 111 ? -4.588 -20.584 -3.233 1 97.73 111 ALA A N 1
ATOM 920 C CA . ALA A 1 111 ? -3.691 -19.913 -2.296 1 97.73 111 ALA A CA 1
ATOM 921 C C . ALA A 1 111 ? -3.001 -18.722 -2.954 1 97.73 111 ALA A C 1
ATOM 923 O O . ALA A 1 111 ? -2.869 -17.658 -2.344 1 97.73 111 ALA A O 1
ATOM 924 N N . VAL A 1 112 ? -2.616 -18.88 -4.17 1 98.15 112 VAL A N 1
ATOM 925 C CA . VAL A 1 112 ? -1.926 -17.821 -4.898 1 98.15 112 VAL A CA 1
ATOM 926 C C . VAL A 1 112 ? -2.903 -16.691 -5.216 1 98.15 112 VAL A C 1
ATOM 928 O O . VAL A 1 112 ? -2.617 -15.522 -4.948 1 98.15 112 VAL A O 1
ATOM 931 N N . ALA A 1 113 ? -4.079 -17.087 -5.769 1 98.13 113 ALA A N 1
ATOM 932 C CA . ALA A 1 113 ? -5.08 -16.095 -6.152 1 98.13 113 ALA A CA 1
ATOM 933 C C . ALA A 1 113 ? -5.526 -15.272 -4.947 1 98.13 113 ALA A C 1
ATOM 935 O O . ALA A 1 113 ? -5.559 -14.041 -5.006 1 98.13 113 ALA A O 1
ATOM 936 N N . ASN A 1 114 ? -5.817 -15.926 -3.829 1 97.8 114 ASN A N 1
ATOM 937 C CA . ASN A 1 114 ? -6.247 -15.23 -2.621 1 97.8 114 ASN A CA 1
ATOM 938 C C . ASN A 1 114 ? -5.135 -14.352 -2.054 1 97.8 114 ASN A C 1
ATOM 940 O O . ASN A 1 114 ? -5.396 -13.255 -1.558 1 97.8 114 ASN A O 1
ATOM 944 N N . GLY A 1 115 ? -3.931 -14.861 -2.117 1 97.14 115 GLY A N 1
ATOM 945 C CA . GLY A 1 115 ? -2.792 -14.081 -1.658 1 97.14 115 GLY A CA 1
ATOM 946 C C . GLY A 1 115 ? -2.595 -12.797 -2.441 1 97.14 115 GLY A C 1
ATOM 947 O O . GLY A 1 115 ? -2.373 -11.735 -1.855 1 97.14 115 GLY A O 1
ATOM 948 N N . VAL A 1 116 ? -2.703 -12.896 -3.746 1 97.43 116 VAL A N 1
ATOM 949 C CA . VAL A 1 116 ? -2.521 -11.739 -4.616 1 97.43 116 VAL A CA 1
ATOM 950 C C . VAL A 1 116 ? -3.62 -10.713 -4.349 1 97.43 116 VAL A C 1
ATOM 952 O O . VAL A 1 116 ? -3.353 -9.511 -4.279 1 97.43 116 VAL A O 1
ATOM 955 N N . ILE A 1 117 ? -4.807 -11.182 -4.178 1 97.49 117 ILE A N 1
ATOM 956 C CA . ILE A 1 117 ? -5.917 -10.281 -3.89 1 97.49 117 ILE A CA 1
ATOM 957 C C . ILE A 1 117 ? -5.66 -9.549 -2.575 1 97.49 117 ILE A C 1
ATOM 959 O O . ILE A 1 117 ? -5.869 -8.337 -2.48 1 97.49 117 ILE A O 1
ATOM 963 N N . ARG A 1 118 ? -5.181 -10.223 -1.598 1 95.88 118 ARG A N 1
ATOM 964 C CA . ARG A 1 118 ? -4.899 -9.616 -0.301 1 95.88 118 ARG A CA 1
ATOM 965 C C . ARG A 1 118 ? -3.783 -8.583 -0.411 1 95.88 118 ARG A C 1
ATOM 967 O O . ARG A 1 118 ? -3.826 -7.542 0.248 1 95.88 118 ARG A O 1
ATOM 974 N N . GLU A 1 119 ? -2.819 -8.886 -1.247 1 95.65 119 GLU A N 1
ATOM 975 C CA . GLU A 1 119 ? -1.651 -8.019 -1.362 1 95.65 119 GLU A CA 1
ATOM 976 C C . GLU A 1 119 ? -1.935 -6.828 -2.274 1 95.65 119 GLU A C 1
ATOM 978 O O . GLU A 1 119 ? -1.187 -5.848 -2.274 1 95.65 119 GLU A O 1
ATOM 983 N N . THR A 1 120 ? -2.998 -6.897 -3.092 1 96.31 120 THR A N 1
ATOM 984 C CA . THR A 1 120 ? -3.321 -5.817 -4.018 1 96.31 120 THR A CA 1
ATOM 985 C C . THR A 1 120 ? -4.007 -4.666 -3.287 1 96.31 120 THR A C 1
ATOM 987 O O . THR A 1 120 ? -5.058 -4.853 -2.671 1 96.31 120 THR A O 1
ATOM 990 N N . SER A 1 121 ? -3.372 -3.536 -3.402 1 93.62 121 SER A N 1
ATOM 991 C CA . SER A 1 121 ? -3.847 -2.391 -2.633 1 93.62 121 SER A CA 1
ATOM 992 C C . SER A 1 121 ? -4.596 -1.402 -3.519 1 93.62 121 SER A C 1
ATOM 994 O O . SER A 1 121 ? -4.229 -1.196 -4.678 1 93.62 121 SER A O 1
ATOM 996 N N . THR A 1 122 ? -5.53 -0.676 -2.891 1 92.81 122 THR A N 1
ATOM 997 C CA . THR A 1 122 ? -6.289 0.344 -3.605 1 92.81 122 THR A CA 1
ATOM 998 C C . THR A 1 122 ? -5.444 1.597 -3.819 1 92.81 122 THR A C 1
ATOM 1000 O O . THR A 1 122 ? -5.775 2.44 -4.656 1 92.81 122 THR A O 1
ATOM 1003 N N . THR A 1 123 ? -4.369 1.692 -3.056 1 84.46 123 THR A N 1
ATOM 1004 C CA . THR A 1 123 ? -3.509 2.865 -3.162 1 84.46 123 THR A CA 1
ATOM 1005 C C . THR A 1 123 ? -2.811 2.903 -4.518 1 84.46 123 THR A C 1
ATOM 1007 O O . THR A 1 123 ? -2.25 3.93 -4.905 1 84.46 123 THR A O 1
ATOM 1010 N N . ARG A 1 124 ? -2.921 1.795 -5.219 1 87.12 124 ARG A N 1
ATOM 1011 C CA . ARG A 1 124 ? -2.362 1.689 -6.562 1 87.12 124 ARG A CA 1
ATOM 1012 C C . ARG A 1 124 ? -3.198 2.476 -7.567 1 87.12 124 ARG A C 1
ATOM 1014 O O . ARG A 1 124 ? -2.738 2.764 -8.674 1 87.12 124 ARG A O 1
ATOM 1021 N N . LEU A 1 125 ? -4.392 2.862 -7.207 1 91.35 125 LEU A N 1
ATOM 1022 C CA . LEU A 1 125 ? -5.336 3.449 -8.151 1 91.35 125 LEU A CA 1
ATOM 1023 C C . LEU A 1 125 ? -5.159 4.962 -8.227 1 91.35 125 LEU A C 1
ATOM 1025 O O . LEU A 1 125 ? -4.941 5.618 -7.206 1 91.35 125 LEU A O 1
ATOM 1029 N N . SER A 1 126 ? -5.196 5.414 -9.428 1 89.25 126 SER A N 1
ATOM 1030 C CA . SER A 1 126 ? -5.37 6.854 -9.594 1 89.25 126 SER A CA 1
ATOM 1031 C C . SER A 1 126 ? -6.742 7.304 -9.105 1 89.25 126 SER A C 1
ATOM 1033 O O . SER A 1 126 ? -7.622 6.477 -8.859 1 89.25 126 SER A O 1
ATOM 1035 N N . THR A 1 127 ? -6.883 8.612 -9.016 1 84.66 127 THR A N 1
ATOM 1036 C CA . THR A 1 127 ? -8.161 9.17 -8.589 1 84.66 127 THR A CA 1
ATOM 1037 C C . THR A 1 127 ? -9.282 8.74 -9.531 1 84.66 127 THR A C 1
ATOM 1039 O O . THR A 1 127 ? -10.371 8.376 -9.084 1 84.66 127 THR A O 1
ATOM 1042 N N . LYS A 1 128 ? -8.989 8.743 -10.812 1 88.91 128 LYS A N 1
ATOM 1043 C CA . LYS A 1 128 ? -9.978 8.329 -11.803 1 88.91 128 LYS A CA 1
ATOM 1044 C C . LYS A 1 128 ? -10.314 6.847 -11.658 1 88.91 128 LYS A C 1
ATOM 1046 O O . LYS A 1 128 ? -11.487 6.467 -11.675 1 88.91 128 LYS A O 1
ATOM 1051 N N . GLN A 1 129 ? -9.32 6.035 -11.52 1 93.65 129 GLN A N 1
ATOM 1052 C CA . GLN A 1 129 ? -9.511 4.599 -11.343 1 93.65 129 GLN A CA 1
ATOM 1053 C C . GLN A 1 129 ? -10.295 4.301 -10.069 1 93.65 129 GLN A C 1
ATOM 1055 O O . GLN A 1 129 ? -11.15 3.414 -10.053 1 93.65 129 GLN A O 1
ATOM 1060 N N . PHE A 1 130 ? -9.979 5.061 -9.044 1 93.76 130 PHE A N 1
ATOM 1061 C CA . PHE A 1 130 ? -10.679 4.84 -7.784 1 93.76 130 PHE A CA 1
ATOM 1062 C C . PHE A 1 130 ? -12.143 5.247 -7.9 1 93.76 130 PHE A C 1
ATOM 1064 O O . PHE A 1 130 ? -13.022 4.586 -7.344 1 93.76 130 PHE A O 1
ATOM 1071 N N . SER A 1 131 ? -12.346 6.291 -8.607 1 91.37 131 SER A N 1
ATOM 1072 C CA . SER A 1 131 ? -13.73 6.68 -8.861 1 91.37 131 SER A CA 1
ATOM 1073 C C . SER A 1 131 ? -14.487 5.581 -9.597 1 91.37 131 SER A C 1
ATOM 1075 O O . SER A 1 131 ? -15.641 5.291 -9.273 1 91.37 131 SER A O 1
ATOM 1077 N N . GLU A 1 132 ? -13.914 5.024 -10.568 1 95.42 132 GLU A N 1
ATOM 1078 C CA . GLU A 1 132 ? -14.508 3.889 -11.269 1 95.42 132 GLU A CA 1
ATOM 1079 C C . GLU A 1 132 ? -14.774 2.728 -10.315 1 95.42 132 GLU A C 1
ATOM 1081 O O . GLU A 1 132 ? -15.853 2.132 -10.34 1 95.42 132 GLU A O 1
ATOM 1086 N N . TYR A 1 133 ? -13.838 2.394 -9.468 1 96.6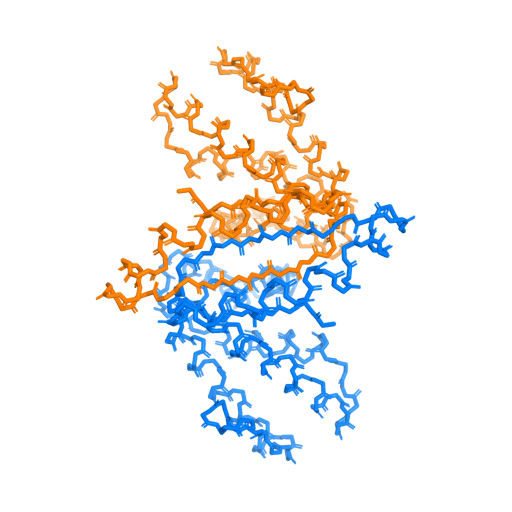6 133 TYR A N 1
ATOM 1087 C CA . TYR A 1 133 ? -13.925 1.334 -8.47 1 96.66 133 TYR A CA 1
ATOM 1088 C C . TYR A 1 133 ? -15.118 1.552 -7.546 1 96.66 133 TYR A C 1
ATOM 1090 O O . TYR A 1 133 ? -15.909 0.634 -7.317 1 96.66 133 TYR A O 1
ATOM 1098 N N . MET A 1 134 ? -15.227 2.773 -7.122 1 95.83 134 MET A N 1
ATOM 1099 C CA . MET A 1 134 ? -16.317 3.121 -6.214 1 95.83 134 MET A CA 1
ATOM 1100 C C . MET A 1 134 ? -17.664 3.037 -6.924 1 95.83 134 MET A C 1
ATOM 1102 O O . MET A 1 134 ? -18.652 2.589 -6.339 1 95.83 134 MET A O 1
ATOM 1106 N N . GLY A 1 135 ? -17.676 3.432 -8.126 1 96.03 135 GLY A N 1
ATOM 1107 C CA . GLY A 1 135 ? -18.901 3.305 -8.9 1 96.03 135 GLY A CA 1
ATOM 1108 C C . GLY A 1 135 ? -19.364 1.869 -9.052 1 96.03 135 GLY A C 1
ATOM 1109 O O . GLY A 1 135 ? -20.558 1.581 -8.938 1 96.03 135 GLY A O 1
ATOM 1110 N N . LEU A 1 136 ? -18.48 0.995 -9.297 1 97.84 136 LEU A N 1
ATOM 1111 C CA . LEU A 1 136 ? -18.799 -0.422 -9.439 1 97.84 136 LEU A CA 1
ATOM 1112 C C . LEU A 1 136 ? -19.323 -0.995 -8.126 1 97.84 136 LEU A C 1
ATOM 1114 O O . LEU A 1 136 ? -20.283 -1.769 -8.122 1 97.84 136 LEU A O 1
ATOM 1118 N N . ILE A 1 137 ? -18.707 -0.607 -7.039 1 97.42 137 ILE A N 1
ATOM 1119 C CA . ILE A 1 137 ? -19.128 -1.084 -5.726 1 97.42 137 ILE A CA 1
ATOM 1120 C C . ILE A 1 137 ? -20.54 -0.586 -5.425 1 97.42 137 ILE A C 1
ATOM 1122 O O . ILE A 1 137 ? -21.38 -1.343 -4.932 1 97.42 137 ILE A O 1
ATOM 1126 N N . GLN A 1 138 ? -20.702 0.675 -5.725 1 96.44 138 GLN A N 1
ATOM 1127 C CA . GLN A 1 138 ? -22.019 1.252 -5.472 1 96.44 138 GLN A CA 1
ATOM 1128 C C . GLN A 1 138 ? -23.102 0.512 -6.252 1 96.44 138 GLN A C 1
ATOM 1130 O O . GLN A 1 138 ? -24.154 0.181 -5.701 1 96.44 138 GLN A O 1
ATOM 1135 N N . ALA A 1 139 ? -22.87 0.29 -7.477 1 97.04 139 ALA A N 1
ATOM 1136 C CA . ALA A 1 139 ? -23.809 -0.45 -8.316 1 97.04 139 ALA A CA 1
ATOM 1137 C C . ALA A 1 139 ? -24.038 -1.858 -7.773 1 97.04 139 ALA A C 1
ATOM 1139 O O . ALA A 1 139 ? -25.177 -2.324 -7.702 1 97.04 139 ALA A O 1
ATOM 1140 N N . TYR A 1 140 ? -23.03 -2.518 -7.385 1 97.66 140 TYR A N 1
ATOM 1141 C CA . TYR A 1 140 ? -23.135 -3.871 -6.851 1 97.66 140 TYR A CA 1
ATOM 1142 C C . TYR A 1 140 ? -23.934 -3.885 -5.554 1 97.66 140 TYR A C 1
ATOM 1144 O O . TYR A 1 140 ? -24.786 -4.754 -5.351 1 97.66 140 TYR A O 1
ATOM 1152 N N . ALA A 1 141 ? -23.552 -2.961 -4.677 1 96.81 141 ALA A N 1
ATOM 1153 C CA . ALA A 1 141 ? -24.22 -2.897 -3.38 1 96.81 141 ALA A CA 1
ATOM 1154 C C . ALA A 1 141 ? -25.728 -2.731 -3.547 1 96.81 141 ALA A C 1
ATOM 1156 O O . ALA A 1 141 ? -26.511 -3.394 -2.864 1 96.81 141 ALA A O 1
ATOM 1157 N N . SER A 1 142 ? -26.106 -1.871 -4.441 1 95.83 142 SER A N 1
ATOM 1158 C CA . SER A 1 142 ? -27.524 -1.626 -4.679 1 95.83 142 SER A CA 1
ATOM 1159 C C . SER A 1 142 ? -28.197 -2.84 -5.309 1 95.83 142 SER A C 1
ATOM 1161 O O . SER A 1 142 ? -29.256 -3.277 -4.852 1 95.83 142 SER A O 1
ATOM 1163 N N . LYS A 1 143 ? -27.622 -3.452 -6.239 1 96.97 143 LYS A N 1
ATOM 1164 C CA . LYS A 1 143 ? -28.237 -4.506 -7.041 1 96.97 143 LYS A CA 1
ATOM 1165 C C . LYS A 1 143 ? -28.192 -5.847 -6.314 1 96.97 143 LYS A C 1
ATOM 1167 O O . LYS A 1 143 ? -29.177 -6.588 -6.306 1 96.97 143 LYS A O 1
ATOM 1172 N N . GLU A 1 144 ? -27.082 -6.118 -5.661 1 96.4 144 GLU A N 1
ATOM 1173 C CA . GLU A 1 144 ? -26.876 -7.465 -5.138 1 96.4 144 GLU A CA 1
ATOM 1174 C C . GLU A 1 144 ? -27.124 -7.517 -3.633 1 96.4 144 GLU A C 1
ATOM 1176 O O . GLU A 1 144 ? -27.516 -8.556 -3.099 1 96.4 144 GLU A O 1
ATOM 1181 N N . LEU A 1 145 ? -26.899 -6.443 -2.995 1 95.23 145 LEU A N 1
ATOM 1182 C CA . LEU A 1 145 ? -26.975 -6.48 -1.538 1 95.23 145 LEU A CA 1
ATOM 1183 C C . LEU A 1 145 ? -28.194 -5.714 -1.038 1 95.23 145 LEU A C 1
ATOM 1185 O O . LEU A 1 145 ? -28.545 -5.798 0.141 1 95.23 145 LEU A O 1
ATOM 1189 N N . GLY A 1 146 ? -28.739 -4.904 -1.916 1 94.46 146 GLY A N 1
ATOM 1190 C CA . GLY A 1 146 ? -29.877 -4.093 -1.513 1 94.46 146 GLY A CA 1
ATOM 1191 C C . GLY A 1 146 ? -29.494 -2.94 -0.603 1 94.46 146 GLY A C 1
ATOM 1192 O O . GLY A 1 146 ? -30.285 -2.525 0.246 1 94.46 146 GLY A O 1
ATOM 1193 N N . VAL A 1 147 ? -28.291 -2.605 -0.629 1 94.9 147 VAL A N 1
ATOM 1194 C CA . VAL A 1 147 ? -27.794 -1.502 0.187 1 94.9 147 VAL A CA 1
ATOM 1195 C C . VAL A 1 147 ? -27.561 -0.274 -0.69 1 94.9 147 VAL A C 1
ATOM 1197 O O . VAL A 1 147 ? -26.84 -0.343 -1.688 1 94.9 147 VAL A O 1
ATOM 1200 N N . PHE A 1 148 ? -28.101 0.858 -0.306 1 92.99 148 PHE A N 1
ATOM 1201 C CA . PHE A 1 148 ? -27.932 2.097 -1.055 1 92.99 148 PHE A CA 1
ATOM 1202 C C . PHE A 1 148 ? -26.882 2.986 -0.401 1 92.99 148 PHE A C 1
ATOM 1204 O O . PHE A 1 148 ? -27.111 3.536 0.679 1 92.99 148 PHE A O 1
ATOM 1211 N N . LEU A 1 149 ? -25.813 3.134 -1.116 1 93.29 149 LEU A N 1
ATOM 1212 C CA . LEU A 1 149 ? -24.672 3.881 -0.598 1 93.29 149 LEU A CA 1
ATOM 1213 C C . LEU A 1 149 ? -24.714 5.332 -1.066 1 93.29 149 LEU A C 1
ATOM 1215 O O . LEU A 1 149 ? -25.123 5.613 -2.195 1 93.29 149 LEU A O 1
ATOM 1219 N N . ARG A 1 150 ? -24.219 6.094 -0.119 1 83.94 150 ARG A N 1
ATOM 1220 C CA . ARG A 1 150 ? -24.211 7.516 -0.447 1 83.94 150 ARG A CA 1
ATOM 1221 C C . ARG A 1 150 ? -23.203 7.817 -1.552 1 83.94 150 ARG A C 1
ATOM 1223 O O . ARG A 1 150 ? -22.196 7.12 -1.687 1 83.94 150 ARG A O 1
ATOM 1230 N N . SER A 1 151 ? -23.54 8.827 -2.446 1 72.38 151 SER A N 1
ATOM 1231 C CA . SER A 1 151 ? -22.685 9.175 -3.576 1 72.38 151 SER A CA 1
ATOM 1232 C C . SER A 1 151 ? -21.484 10 -3.127 1 72.38 151 SER A C 1
ATOM 1234 O O . SER A 1 151 ? -21.595 10.822 -2.215 1 72.38 151 SER A O 1
ATOM 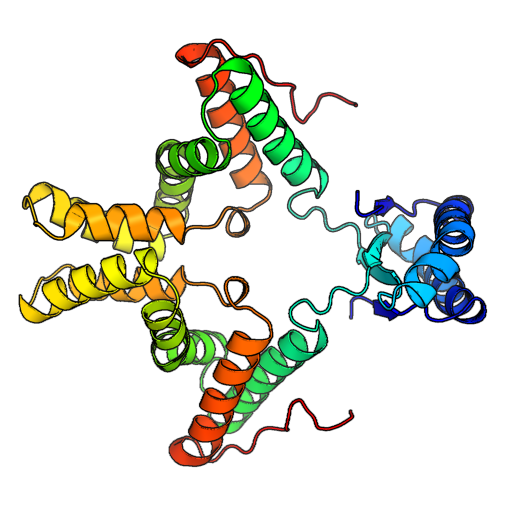1236 N N . PRO A 1 152 ? -20.28 9.621 -3.568 1 63.02 152 PRO A N 1
ATOM 1237 C CA . PRO A 1 152 ? -19.113 10.45 -3.264 1 63.02 152 PRO A CA 1
ATOM 1238 C C . PRO A 1 152 ? -19.342 11.928 -3.572 1 63.02 152 PRO A C 1
ATOM 1240 O O . PRO A 1 152 ? -18.716 12.795 -2.957 1 63.02 152 PRO A O 1
ATOM 1243 N N . ASP A 1 153 ? -20.038 12.235 -4.622 1 56.58 153 ASP A N 1
ATOM 1244 C CA . ASP A 1 153 ? -20.338 13.602 -5.037 1 56.58 153 ASP A CA 1
ATOM 1245 C C . ASP A 1 153 ? -21.375 14.241 -4.116 1 56.58 153 ASP A C 1
ATOM 1247 O O . ASP A 1 153 ? -21.676 15.429 -4.242 1 56.58 153 ASP A O 1
ATOM 1251 N N . ASP A 1 154 ? -21.863 13.459 -3.156 1 47.01 154 ASP A N 1
ATOM 1252 C CA . ASP A 1 154 ? -22.908 14.041 -2.318 1 47.01 154 ASP A CA 1
ATOM 1253 C C . ASP A 1 154 ? -22.306 14.852 -1.173 1 47.01 154 ASP A C 1
ATOM 1255 O O . ASP A 1 154 ? -21.368 14.402 -0.512 1 47.01 154 ASP A O 1
ATOM 1259 N N . PRO A 1 155 ? -22.337 16.161 -1.235 1 40.85 155 PRO A N 1
ATOM 1260 C CA . PRO A 1 155 ? -21.888 17.039 -0.152 1 40.85 155 PRO A CA 1
ATOM 1261 C C . PRO A 1 155 ? -22.293 16.526 1.229 1 40.85 155 PRO A C 1
ATOM 1263 O O . PRO A 1 155 ? -23.329 15.871 1.369 1 40.85 155 PRO A O 1
ATOM 1266 N N . TYR A 1 156 ? -21.225 16.228 2.076 1 34.74 156 TYR A N 1
ATOM 1267 C CA . TYR A 1 156 ? -21.621 15.974 3.457 1 34.74 156 TYR A CA 1
ATOM 1268 C C . TYR A 1 156 ? -22.345 17.178 4.046 1 34.74 156 TYR A C 1
ATOM 1270 O O . TYR A 1 156 ? -22.067 18.321 3.675 1 34.74 156 TYR A O 1
ATOM 1278 N N . MET B 1 1 ? 9.988 18.933 -0.82 1 47.4 1 MET B N 1
ATOM 1279 C CA . MET B 1 1 ? 9.978 18.162 0.42 1 47.4 1 MET B CA 1
ATOM 1280 C C . MET B 1 1 ? 8.742 18.488 1.253 1 47.4 1 MET B C 1
ATOM 1282 O O . MET B 1 1 ? 8.313 19.641 1.311 1 47.4 1 MET B O 1
ATOM 1286 N N . GLU B 1 2 ? 7.779 17.576 1.531 1 61.7 2 GLU B N 1
ATOM 1287 C CA . GLU B 1 2 ? 6.586 17.82 2.335 1 61.7 2 GLU B CA 1
ATOM 1288 C C . GLU B 1 2 ? 6.948 18.093 3.792 1 61.7 2 GLU B C 1
ATOM 1290 O O . GLU B 1 2 ? 7.52 17.235 4.467 1 61.7 2 GLU B O 1
ATOM 1295 N N . PRO B 1 3 ? 6.897 19.401 4.19 1 76.97 3 PRO B N 1
ATOM 1296 C CA . PRO B 1 3 ? 7.344 19.737 5.544 1 76.97 3 PRO B CA 1
ATOM 1297 C C . PRO B 1 3 ? 6.559 18.997 6.625 1 76.97 3 PRO B C 1
ATOM 1299 O O . PRO B 1 3 ? 5.348 18.803 6.491 1 76.97 3 PRO B O 1
ATOM 1302 N N . ARG B 1 4 ? 7.306 18.484 7.558 1 81.15 4 ARG B N 1
ATOM 1303 C CA . ARG B 1 4 ? 6.805 17.795 8.743 1 81.15 4 ARG B CA 1
ATOM 1304 C C . ARG B 1 4 ? 7.315 18.458 10.019 1 81.15 4 ARG B C 1
ATOM 1306 O O . ARG B 1 4 ? 8.524 18.612 10.204 1 81.15 4 ARG B O 1
ATOM 1313 N N . PHE B 1 5 ? 6.323 19.001 10.951 1 87.69 5 PHE B N 1
ATOM 1314 C CA . PHE B 1 5 ? 6.677 19.68 12.192 1 87.69 5 PHE B CA 1
ATOM 1315 C C . PHE B 1 5 ? 6.171 18.899 13.399 1 87.69 5 PHE B C 1
ATOM 1317 O O . PHE B 1 5 ? 4.989 18.558 13.474 1 87.69 5 PHE B O 1
ATOM 1324 N N . VAL B 1 6 ? 7.04 18.54 14.263 1 87.31 6 VAL B N 1
ATOM 1325 C CA . VAL B 1 6 ? 6.641 17.945 15.534 1 87.31 6 VAL B CA 1
ATOM 1326 C C . VAL B 1 6 ? 6.389 19.044 16.563 1 87.31 6 VAL B C 1
ATOM 1328 O O . VAL B 1 6 ? 7.269 19.865 16.832 1 87.31 6 VAL B O 1
ATOM 1331 N N . ILE B 1 7 ? 5.202 19.029 17.121 1 92.67 7 ILE B N 1
ATOM 1332 C CA . ILE B 1 7 ? 4.803 20.086 18.044 1 92.67 7 ILE B CA 1
ATOM 1333 C C . ILE B 1 7 ? 5.026 19.626 19.483 1 92.67 7 ILE B C 1
ATOM 1335 O O . ILE B 1 7 ? 4.164 18.97 20.072 1 92.67 7 ILE B O 1
ATOM 1339 N N . LYS B 1 8 ? 6.101 19.953 20.077 1 89.21 8 LYS B N 1
ATOM 1340 C CA . LYS B 1 8 ? 6.441 19.549 21.438 1 89.21 8 LYS B CA 1
ATOM 1341 C C . LYS B 1 8 ? 6.023 20.613 22.448 1 89.21 8 LYS B C 1
ATOM 1343 O O . LYS B 1 8 ? 5.801 20.309 23.622 1 89.21 8 LYS B O 1
ATOM 1348 N N . ASN B 1 9 ? 6.146 21.856 22.006 1 90.28 9 ASN B N 1
ATOM 1349 C CA . ASN B 1 9 ? 5.745 22.989 22.833 1 90.28 9 ASN B CA 1
ATOM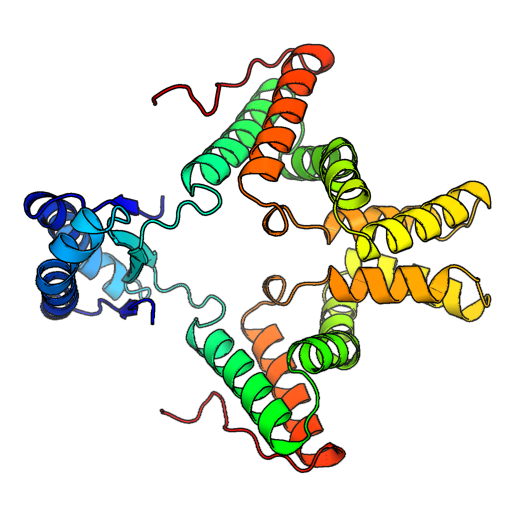 1350 C C . ASN B 1 9 ? 5.113 24.098 21.996 1 90.28 9 ASN B C 1
ATOM 1352 O O . ASN B 1 9 ? 5.038 23.99 20.771 1 90.28 9 ASN B O 1
ATOM 1356 N N . HIS B 1 10 ? 4.639 25.167 22.733 1 92.62 10 HIS B N 1
ATOM 1357 C CA . HIS B 1 10 ? 3.892 26.236 22.08 1 92.62 10 HIS B CA 1
ATOM 1358 C C . HIS B 1 10 ? 4.744 26.942 21.031 1 92.62 10 HIS B C 1
ATOM 1360 O O . HIS B 1 10 ? 4.239 27.333 19.975 1 92.62 10 HIS B O 1
ATOM 1366 N N . SER B 1 11 ? 5.948 27.051 21.285 1 93.46 11 SER B N 1
ATOM 1367 C CA . SER B 1 11 ? 6.839 27.764 20.375 1 93.46 11 SER B CA 1
ATOM 1368 C C . SER B 1 11 ? 6.937 27.054 19.029 1 93.46 11 SER B C 1
ATOM 1370 O O . SER B 1 11 ? 7.162 27.694 17.999 1 93.46 11 SER B O 1
ATOM 1372 N N . ASP B 1 12 ? 6.714 25.78 19.047 1 94 12 ASP B N 1
ATOM 1373 C CA . ASP B 1 12 ? 6.834 25.003 17.817 1 94 12 ASP B CA 1
ATOM 1374 C C . ASP B 1 12 ? 5.728 25.366 16.828 1 94 12 ASP B C 1
ATOM 1376 O O . ASP B 1 12 ? 5.874 25.158 15.622 1 94 12 ASP B O 1
ATOM 1380 N N . ILE B 1 13 ? 4.698 25.891 17.307 1 94.89 13 ILE B N 1
ATOM 1381 C CA . ILE B 1 13 ? 3.567 26.282 16.472 1 94.89 13 ILE B CA 1
ATOM 1382 C C . ILE B 1 13 ? 3.988 27.404 15.526 1 94.89 13 ILE B C 1
ATOM 1384 O O . ILE B 1 13 ? 3.504 27.485 14.394 1 94.89 13 ILE B O 1
ATOM 1388 N N . ASN B 1 14 ? 4.968 28.136 15.968 1 94.31 14 ASN B N 1
ATOM 1389 C CA . ASN B 1 14 ? 5.432 29.266 15.171 1 94.31 14 ASN B CA 1
ATOM 1390 C C . ASN B 1 14 ? 6.085 28.805 13.872 1 94.31 14 ASN B C 1
ATOM 1392 O O . ASN B 1 14 ? 6.035 29.51 12.862 1 94.31 14 ASN B O 1
ATOM 1396 N N . TYR B 1 15 ? 6.632 27.644 13.95 1 93.45 15 TYR B N 1
ATOM 1397 C CA . TYR B 1 15 ? 7.244 27.119 12.734 1 93.45 15 TYR B CA 1
ATOM 1398 C C . TYR B 1 15 ? 6.184 26.781 11.693 1 93.45 15 TYR B C 1
ATOM 1400 O O . TYR B 1 15 ? 6.387 27.002 10.496 1 93.45 15 TYR B O 1
ATOM 1408 N N . VAL B 1 16 ? 5.153 26.285 12.142 1 94.44 16 VAL B N 1
ATOM 1409 C CA . VAL B 1 16 ? 4.047 25.943 11.253 1 94.44 16 VAL B CA 1
ATOM 1410 C C . VAL B 1 16 ? 3.464 27.214 10.641 1 94.44 16 VAL B C 1
ATOM 1412 O O . VAL B 1 16 ? 3.272 27.294 9.425 1 94.44 16 VAL B O 1
ATOM 1415 N N . ILE B 1 17 ? 3.263 28.158 11.515 1 94.2 17 ILE B N 1
ATOM 1416 C CA . ILE B 1 17 ? 2.697 29.431 11.084 1 94.2 17 ILE B CA 1
ATOM 1417 C C . ILE B 1 17 ? 3.618 30.084 10.055 1 94.2 17 ILE B C 1
ATOM 1419 O O . ILE B 1 17 ? 3.157 30.563 9.016 1 94.2 17 ILE B O 1
ATOM 1423 N N . GLY B 1 18 ? 4.854 30.08 10.378 1 94.24 18 GLY B N 1
ATOM 1424 C CA . GLY B 1 18 ? 5.82 30.673 9.466 1 94.24 18 GLY B CA 1
ATOM 1425 C C . GLY B 1 18 ? 5.796 30.048 8.084 1 94.24 18 GLY B C 1
ATOM 1426 O O . GLY B 1 18 ? 5.818 30.758 7.076 1 94.24 18 GLY B O 1
ATOM 1427 N N . TYR B 1 19 ? 5.745 28.738 8.089 1 94.67 19 TYR B N 1
ATOM 1428 C CA . TYR B 1 19 ? 5.733 28.039 6.809 1 94.67 19 TYR B CA 1
ATOM 1429 C C . TYR B 1 19 ? 4.471 28.367 6.02 1 94.67 19 TYR B C 1
ATOM 1431 O O . TYR B 1 19 ? 4.536 28.643 4.82 1 94.67 19 TYR B O 1
ATOM 1439 N N . LEU B 1 20 ? 3.374 28.318 6.714 1 94.69 20 LEU B N 1
ATOM 1440 C CA . LEU B 1 20 ? 2.098 28.556 6.046 1 94.69 20 LEU B CA 1
ATOM 1441 C C . LEU B 1 20 ? 2.019 29.984 5.518 1 94.69 20 LEU B C 1
ATOM 1443 O O . LEU B 1 20 ? 1.538 30.214 4.407 1 94.69 20 LEU B O 1
ATOM 1447 N N . ASN B 1 21 ? 2.507 30.92 6.256 1 94.29 21 ASN B N 1
ATOM 1448 C CA . ASN B 1 21 ? 2.478 32.317 5.835 1 94.29 21 ASN B CA 1
ATOM 1449 C C . ASN B 1 21 ? 3.35 32.55 4.604 1 94.29 21 ASN B C 1
ATOM 1451 O O . ASN B 1 21 ? 3.003 33.352 3.735 1 94.29 21 ASN B O 1
ATOM 1455 N N . THR B 1 22 ? 4.361 31.787 4.528 1 94.4 22 THR B N 1
ATOM 1456 C CA . THR B 1 22 ? 5.333 31.977 3.456 1 94.4 22 THR B CA 1
ATOM 1457 C C . THR B 1 22 ? 4.855 31.31 2.169 1 94.4 22 THR B C 1
ATOM 1459 O O . THR B 1 22 ? 5.129 31.801 1.072 1 94.4 22 THR B O 1
ATOM 1462 N N . ASN B 1 23 ? 4.078 30.258 2.379 1 93.18 23 ASN B N 1
ATOM 1463 C CA . ASN B 1 23 ? 3.922 29.408 1.203 1 93.18 23 ASN B CA 1
ATOM 1464 C C . ASN B 1 23 ? 2.464 29.326 0.76 1 93.18 23 ASN B C 1
ATOM 1466 O O . ASN B 1 23 ? 2.174 28.897 -0.358 1 93.18 23 ASN B O 1
ATOM 1470 N N . HIS B 1 24 ? 1.49 29.719 1.563 1 92.99 24 HIS B N 1
ATOM 1471 C CA . HIS B 1 24 ? 0.091 29.438 1.259 1 92.99 24 HIS B CA 1
ATOM 1472 C C . HIS B 1 24 ? -0.361 30.181 0.007 1 92.99 24 HIS B C 1
ATOM 1474 O O . HIS B 1 24 ? -1.103 29.633 -0.812 1 92.99 24 HIS B O 1
ATOM 1480 N N . ALA B 1 25 ? 0.072 31.417 -0.154 1 92.8 25 ALA B N 1
ATOM 1481 C CA . ALA B 1 25 ? -0.394 32.243 -1.265 1 92.8 25 ALA B CA 1
ATOM 1482 C C . ALA B 1 25 ? 0.063 31.671 -2.604 1 92.8 25 ALA B C 1
ATOM 1484 O O . ALA B 1 25 ? -0.727 31.573 -3.546 1 92.8 25 ALA B O 1
ATOM 1485 N N . LYS B 1 26 ? 1.292 31.366 -2.634 1 92.01 26 LYS B N 1
ATOM 1486 C CA . LYS B 1 26 ? 1.832 30.799 -3.866 1 92.01 26 LYS B CA 1
ATOM 1487 C C . LYS B 1 26 ? 1.125 29.495 -4.227 1 92.01 26 LYS B C 1
ATOM 1489 O O . LYS B 1 26 ? 0.763 29.28 -5.386 1 92.01 26 LYS B O 1
ATOM 1494 N N . ALA B 1 27 ? 0.961 28.643 -3.259 1 88.16 27 ALA B N 1
ATOM 1495 C CA . ALA B 1 27 ? 0.321 27.352 -3.499 1 88.16 27 ALA B CA 1
ATOM 1496 C C . ALA B 1 27 ? -1.111 27.534 -3.996 1 88.16 27 ALA B C 1
ATOM 1498 O O . ALA B 1 27 ? -1.541 26.853 -4.93 1 88.16 27 ALA B O 1
ATOM 1499 N N . ALA B 1 28 ? -1.847 28.451 -3.373 1 87.46 28 ALA B N 1
ATOM 1500 C CA . ALA B 1 28 ? -3.225 28.729 -3.772 1 87.46 28 ALA B CA 1
ATOM 1501 C C . ALA B 1 28 ? -3.284 29.283 -5.192 1 87.46 28 ALA B C 1
ATOM 1503 O O . ALA B 1 28 ? -4.17 28.923 -5.97 1 87.46 28 ALA B O 1
ATOM 1504 N N . SER B 1 29 ? -2.36 30.141 -5.444 1 89.83 29 SER B N 1
ATOM 1505 C CA . SER B 1 29 ? -2.328 30.76 -6.764 1 89.83 29 SER B CA 1
ATOM 1506 C C . SER B 1 29 ? -2.011 29.735 -7.848 1 89.83 29 SER B C 1
ATOM 1508 O O . SER B 1 29 ? -2.416 29.898 -9.001 1 89.83 29 SER B O 1
ATOM 1510 N N . GLU B 1 30 ? -1.235 28.714 -7.495 1 87.38 30 GLU B N 1
ATOM 1511 C CA . GLU B 1 30 ? -0.882 27.649 -8.429 1 87.38 30 GLU B CA 1
ATOM 1512 C C . GLU B 1 30 ? -1.995 26.609 -8.526 1 87.38 30 GLU B C 1
ATOM 1514 O O . GLU B 1 30 ? -1.839 25.586 -9.196 1 87.38 30 GLU B O 1
ATOM 1519 N N . GLY B 1 31 ? -3.094 26.788 -7.848 1 82.38 31 GLY B N 1
ATOM 1520 C CA . GLY B 1 31 ? -4.25 25.909 -7.927 1 82.38 31 GLY B CA 1
ATOM 1521 C C . GLY B 1 31 ? -4.117 24.67 -7.062 1 82.38 31 GLY B C 1
ATOM 1522 O O . GLY B 1 31 ? -4.906 23.731 -7.189 1 82.38 31 GLY B O 1
ATOM 1523 N N . LYS B 1 32 ? -3.067 24.646 -6.217 1 81.26 32 LYS B N 1
ATOM 1524 C CA . LYS B 1 32 ? -2.821 23.524 -5.316 1 81.26 32 LYS B CA 1
ATOM 1525 C C . LYS B 1 32 ? -2.658 24.001 -3.876 1 81.26 32 LYS B C 1
ATOM 1527 O O . LYS B 1 32 ? -1.554 23.968 -3.327 1 81.26 32 LYS B O 1
ATOM 1532 N N . PRO B 1 33 ? -3.755 24.407 -3.248 1 88.41 33 PRO B N 1
ATOM 1533 C CA . PRO B 1 33 ? -3.642 24.907 -1.876 1 88.41 33 PRO B CA 1
ATOM 1534 C C . PRO B 1 33 ? -2.987 23.901 -0.933 1 88.41 33 PRO B C 1
ATOM 1536 O O . PRO B 1 33 ? -3.059 22.692 -1.167 1 88.41 33 PRO B O 1
ATOM 1539 N N . LEU B 1 34 ? -2.344 24.379 0.081 1 89.76 34 LEU B N 1
ATOM 1540 C CA . LEU B 1 34 ? -1.682 23.532 1.066 1 89.76 34 LEU B CA 1
ATOM 1541 C C . LEU B 1 34 ? -2.704 22.839 1.962 1 89.76 34 LEU B C 1
ATOM 1543 O O . LEU B 1 34 ? -3.711 23.44 2.342 1 89.76 34 LEU B O 1
ATOM 1547 N N . VAL B 1 35 ? -2.486 21.636 2.189 1 87.6 35 VAL B N 1
ATOM 1548 C CA . VAL B 1 35 ? -3.289 20.854 3.123 1 87.6 35 VAL B CA 1
ATOM 1549 C C . VAL B 1 35 ? -2.453 20.498 4.351 1 87.6 35 VAL B C 1
ATOM 1551 O O . VAL B 1 35 ? -1.333 19.998 4.223 1 87.6 35 VAL B O 1
ATOM 1554 N N . VAL B 1 36 ? -3.059 20.88 5.555 1 88.78 36 VAL B N 1
ATOM 1555 C CA . VAL B 1 36 ? -2.395 20.594 6.823 1 88.78 36 VAL B CA 1
ATOM 1556 C C . VAL B 1 36 ? -3.067 19.403 7.501 1 88.78 36 VAL B C 1
ATOM 1558 O O . VAL B 1 36 ? -4.278 19.416 7.736 1 88.78 36 VAL B O 1
ATOM 1561 N N . THR B 1 37 ? -2.336 18.354 7.755 1 86.89 37 THR B N 1
ATOM 1562 C CA . THR B 1 37 ? -2.808 17.2 8.512 1 86.89 37 THR B CA 1
ATOM 1563 C C . THR B 1 37 ? -2.093 17.107 9.857 1 86.89 37 THR B C 1
ATOM 1565 O O . THR B 1 37 ? -0.878 17.302 9.935 1 86.89 37 THR B O 1
ATOM 1568 N N . ILE B 1 38 ? -2.922 16.894 10.926 1 86.1 38 ILE B N 1
ATOM 1569 C CA . ILE B 1 38 ? -2.361 16.834 12.271 1 86.1 38 ILE B CA 1
ATOM 1570 C C . ILE B 1 38 ? -2.664 15.474 12.896 1 86.1 38 ILE B C 1
ATOM 1572 O O . ILE B 1 38 ? -3.818 15.04 12.926 1 86.1 38 ILE B O 1
ATOM 1576 N N . LYS B 1 39 ? -1.667 14.716 13.224 1 82.58 39 LYS B N 1
ATOM 1577 C CA . LYS B 1 39 ? -1.82 13.419 13.875 1 82.58 39 LYS B CA 1
ATOM 1578 C C . LYS B 1 39 ? -0.849 13.272 15.043 1 82.58 39 LYS B C 1
ATOM 1580 O O . LYS B 1 39 ? 0.204 13.913 15.066 1 82.58 39 LYS B O 1
ATOM 1585 N N . PRO B 1 40 ? -1.371 12.518 16.145 1 79.45 40 PRO B N 1
ATOM 1586 C CA . PRO B 1 40 ? -0.386 12.206 17.183 1 79.45 40 PRO B CA 1
ATOM 1587 C C . PRO B 1 40 ? 0.827 11.455 16.639 1 79.45 40 PRO B C 1
ATOM 1589 O O . PRO B 1 40 ? 0.701 10.678 15.689 1 79.45 40 PRO B O 1
ATOM 1592 N N . GLN B 1 41 ? 1.95 12.015 17.11 1 64.1 41 GLN B N 1
ATOM 1593 C CA . GLN B 1 41 ? 3.163 11.302 16.726 1 64.1 41 GLN B CA 1
ATOM 1594 C C . GLN B 1 41 ? 3.037 9.808 17.01 1 64.1 41 GLN B C 1
ATOM 1596 O O . GLN B 1 41 ? 2.709 9.408 18.129 1 64.1 41 GLN B O 1
ATOM 1601 N N . SER B 1 42 ? 2.36 9.125 16.116 1 58.14 42 SER B N 1
ATOM 1602 C CA . SER B 1 42 ? 2.297 7.682 16.32 1 58.14 42 SER B CA 1
ATOM 1603 C C . SER B 1 42 ? 3.66 7.033 16.106 1 58.14 42 SER B C 1
ATOM 1605 O O . SER B 1 42 ? 4.485 7.546 15.347 1 58.14 42 SER B O 1
ATOM 1607 N N . THR B 1 43 ? 4.09 6.434 17.197 1 52.11 43 THR B N 1
ATOM 1608 C CA . THR B 1 43 ? 5.298 5.62 17.131 1 52.11 43 THR B CA 1
ATOM 1609 C C . THR B 1 43 ? 5.337 4.813 15.837 1 52.11 43 THR B C 1
ATOM 1611 O O . THR B 1 43 ? 6.186 3.934 15.672 1 52.11 43 THR B O 1
ATOM 1614 N N . LYS B 1 44 ? 4.211 4.892 15.139 1 51.09 44 LYS B N 1
ATOM 1615 C CA . LYS B 1 44 ? 4.203 3.927 14.044 1 51.09 44 LYS B CA 1
ATOM 1616 C C . LYS B 1 44 ? 5.449 4.07 13.175 1 51.09 44 LYS B C 1
ATOM 1618 O O . LYS B 1 44 ? 6.2 5.037 13.313 1 51.09 44 LYS B O 1
ATOM 1623 N N . ARG B 1 45 ? 5.654 3.303 12.099 1 51.94 45 ARG B N 1
ATOM 1624 C CA . ARG B 1 45 ? 6.858 3.329 11.274 1 51.94 45 ARG B CA 1
ATOM 1625 C C . ARG B 1 45 ? 7.281 4.761 10.966 1 51.94 45 ARG B C 1
ATOM 1627 O O . ARG B 1 45 ? 6.479 5.558 10.474 1 51.94 45 ARG B O 1
ATOM 1634 N N . SER B 1 46 ? 8.285 5.291 11.803 1 60.18 46 SER B N 1
ATOM 1635 C CA . SER B 1 46 ? 8.735 6.679 11.824 1 60.18 46 SER B CA 1
ATOM 1636 C C . SER B 1 46 ? 8.919 7.222 10.411 1 60.18 46 SER B C 1
ATOM 1638 O O . SER B 1 46 ? 9.387 6.508 9.522 1 60.18 46 SER B O 1
ATOM 1640 N N . LEU B 1 47 ? 8.06 8.12 10.053 1 64.93 47 LEU B N 1
ATOM 1641 C CA . LEU B 1 47 ? 8.306 8.934 8.868 1 64.93 47 LEU B CA 1
ATOM 1642 C C . LEU B 1 47 ? 9.801 9.048 8.587 1 64.93 47 LEU B C 1
ATOM 1644 O O . LEU B 1 47 ? 10.223 9.022 7.429 1 64.93 47 LEU B O 1
ATOM 1648 N N . ASN B 1 48 ? 10.514 8.86 9.717 1 69.72 48 ASN B N 1
ATOM 1649 C CA . ASN B 1 48 ? 11.961 8.997 9.588 1 69.72 48 ASN B CA 1
ATOM 1650 C C . ASN B 1 48 ? 12.59 7.751 8.973 1 69.72 48 ASN B C 1
ATOM 1652 O O . ASN B 1 48 ? 13.467 7.853 8.113 1 69.72 48 ASN B O 1
ATOM 1656 N N . GLN B 1 49 ? 12.071 6.656 9.368 1 80.51 49 GLN B N 1
ATOM 1657 C CA . GLN B 1 49 ? 12.623 5.424 8.816 1 80.51 49 GLN B CA 1
ATOM 1658 C C . GLN B 1 49 ? 12.301 5.294 7.33 1 80.51 49 GLN B C 1
ATOM 1660 O O . GLN B 1 49 ? 13.141 4.851 6.544 1 80.51 49 GLN B O 1
ATOM 1665 N N . ASN B 1 50 ? 11.123 5.679 7.002 1 85.02 50 ASN B N 1
ATOM 1666 C CA . ASN B 1 50 ? 10.749 5.623 5.593 1 85.02 50 ASN B CA 1
ATOM 1667 C C . ASN B 1 50 ? 11.601 6.566 4.748 1 85.02 50 ASN B C 1
ATOM 1669 O O . ASN B 1 50 ? 12.053 6.197 3.663 1 85.02 50 ASN B O 1
ATOM 1673 N N . ALA B 1 51 ? 11.752 7.719 5.24 1 81.75 51 ALA B N 1
ATOM 1674 C CA . ALA B 1 51 ? 12.586 8.692 4.538 1 81.75 51 ALA B CA 1
ATOM 1675 C C . ALA B 1 51 ? 14.016 8.181 4.388 1 81.75 51 ALA B C 1
ATOM 1677 O O . ALA B 1 51 ? 14.607 8.282 3.31 1 81.75 51 ALA B O 1
ATOM 1678 N N . LEU B 1 52 ? 14.504 7.667 5.44 1 87.62 52 LEU B N 1
ATOM 1679 C CA . LEU B 1 52 ? 15.856 7.121 5.401 1 87.62 52 LEU B CA 1
ATOM 1680 C C . LEU B 1 52 ? 15.951 5.974 4.401 1 87.62 52 LEU B C 1
ATOM 1682 O O . LEU B 1 52 ? 16.93 5.871 3.659 1 87.62 52 LEU B O 1
ATOM 1686 N N . TYR B 1 53 ? 14.979 5.18 4.359 1 93.01 53 TYR B N 1
ATOM 1687 C CA . TYR B 1 53 ? 14.946 4.065 3.419 1 93.01 53 TYR B CA 1
ATOM 1688 C C . TYR B 1 53 ? 15.106 4.555 1.985 1 93.01 53 TYR B C 1
ATOM 1690 O O . TYR B 1 53 ? 15.924 4.026 1.229 1 93.01 53 TYR B O 1
ATOM 1698 N N . TRP B 1 54 ? 14.417 5.533 1.623 1 93.13 54 TRP B N 1
ATOM 1699 C CA . TRP B 1 54 ? 14.458 5.99 0.238 1 93.13 54 TRP B CA 1
ATOM 1700 C C . TRP B 1 54 ? 15.74 6.768 -0.041 1 93.13 54 TRP B C 1
ATOM 1702 O O . TRP B 1 54 ? 16.239 6.771 -1.169 1 93.13 54 TRP B O 1
ATOM 1712 N N . GLU B 1 55 ? 16.242 7.372 0.995 1 91.01 55 GLU B N 1
ATOM 1713 C CA . GLU B 1 55 ? 17.583 7.933 0.858 1 91.01 55 GLU B CA 1
ATOM 1714 C C . GLU B 1 55 ? 18.608 6.845 0.552 1 91.01 55 GLU B C 1
ATOM 1716 O O . GLU B 1 55 ? 19.502 7.041 -0.274 1 91.01 55 GLU B O 1
ATOM 1721 N N . TRP B 1 56 ? 18.52 5.735 1.277 1 94.77 56 TRP B N 1
ATOM 1722 C CA . TRP B 1 56 ? 19.388 4.591 1.018 1 94.77 56 TRP B CA 1
ATOM 1723 C C . TRP B 1 56 ? 19.275 4.14 -0.434 1 94.77 56 TRP B C 1
ATOM 1725 O O . TRP B 1 56 ? 20.287 3.877 -1.089 1 94.77 56 TRP B O 1
ATOM 1735 N N . MET B 1 57 ? 18.083 4.044 -1.003 1 96.18 57 MET B N 1
ATOM 1736 C CA . MET B 1 57 ? 17.873 3.618 -2.384 1 96.18 57 MET B CA 1
ATOM 1737 C C . MET B 1 57 ? 18.558 4.571 -3.358 1 96.18 57 MET B C 1
ATOM 1739 O O . MET B 1 57 ? 19.173 4.134 -4.332 1 96.18 57 MET B O 1
ATOM 1743 N N . GLN B 1 58 ? 18.425 5.807 -2.996 1 94.48 58 GLN B N 1
ATOM 1744 C CA . GLN B 1 58 ? 19.07 6.809 -3.837 1 94.48 58 GLN B CA 1
ATOM 1745 C C . GLN B 1 58 ? 20.59 6.692 -3.764 1 94.48 58 GLN B C 1
ATOM 1747 O O . GLN B 1 58 ? 21.274 6.778 -4.786 1 94.48 58 GLN B O 1
ATOM 1752 N N . GLU B 1 59 ? 21.096 6.483 -2.606 1 94.7 59 GLU B N 1
ATOM 1753 C CA . GLU B 1 59 ? 22.536 6.326 -2.42 1 94.7 59 GLU B CA 1
ATOM 1754 C C . GLU B 1 59 ? 23.06 5.105 -3.17 1 94.7 59 GLU B C 1
ATOM 1756 O O . GLU B 1 59 ? 24.101 5.172 -3.826 1 94.7 59 GLU B O 1
ATOM 1761 N N . ILE B 1 60 ? 22.413 4.044 -3.111 1 96.71 60 ILE B N 1
ATOM 1762 C CA . ILE B 1 60 ? 22.813 2.82 -3.796 1 96.71 60 ILE B CA 1
ATOM 1763 C C . ILE B 1 60 ? 22.785 3.041 -5.307 1 96.71 60 ILE B C 1
ATOM 1765 O O . ILE B 1 60 ? 23.705 2.629 -6.017 1 96.71 60 ILE B O 1
ATOM 1769 N N . GLN B 1 61 ? 21.713 3.696 -5.776 1 96.37 61 GLN B N 1
ATOM 1770 C CA . GLN B 1 61 ? 21.634 4.024 -7.196 1 96.37 61 GLN B CA 1
ATOM 1771 C C . GLN B 1 61 ? 22.831 4.864 -7.633 1 96.37 61 GLN B C 1
ATOM 1773 O O . GLN B 1 61 ? 23.433 4.601 -8.676 1 96.37 61 GLN B O 1
ATOM 1778 N N . ASN B 1 62 ? 23.152 5.815 -6.823 1 95.52 62 ASN B N 1
ATOM 1779 C CA . ASN B 1 62 ? 24.253 6.714 -7.155 1 95.52 62 ASN B CA 1
ATOM 1780 C C . ASN B 1 62 ? 25.586 5.974 -7.2 1 95.52 62 ASN B C 1
ATOM 1782 O O . ASN B 1 62 ? 26.435 6.266 -8.045 1 95.52 62 ASN B O 1
ATOM 1786 N N . LYS B 1 63 ? 25.758 5.02 -6.362 1 95.75 63 LYS B N 1
ATOM 1787 C CA . LYS B 1 63 ? 27.045 4.346 -6.218 1 95.75 63 LYS B CA 1
ATOM 1788 C C . LYS B 1 63 ? 27.162 3.173 -7.188 1 95.75 63 LYS B C 1
ATOM 1790 O O . LYS B 1 63 ? 28.256 2.862 -7.664 1 95.75 63 LYS B O 1
ATOM 1795 N N . THR B 1 64 ? 26.152 2.477 -7.436 1 96.41 64 THR B N 1
ATOM 1796 C CA . THR B 1 64 ? 26.235 1.243 -8.21 1 96.41 64 THR B CA 1
ATOM 1797 C C . THR B 1 64 ? 25.687 1.452 -9.619 1 96.41 64 THR B C 1
ATOM 1799 O O . THR B 1 64 ? 25.949 0.649 -10.518 1 96.41 64 THR B O 1
ATOM 1802 N N . GLY B 1 65 ? 24.787 2.437 -9.84 1 96.45 65 GLY B N 1
ATOM 1803 C CA . GLY B 1 65 ? 24.139 2.657 -11.123 1 96.45 65 GLY B CA 1
ATOM 1804 C C . GLY B 1 65 ? 22.837 1.892 -11.273 1 96.45 65 GLY B C 1
ATOM 1805 O O . GLY B 1 65 ? 22.122 2.062 -12.263 1 96.45 65 GLY B O 1
ATOM 1806 N N . GLN B 1 66 ? 22.572 1.072 -10.335 1 95.24 66 GLN B N 1
ATOM 1807 C CA . GLN B 1 66 ? 21.309 0.342 -10.365 1 95.24 66 GLN B CA 1
ATOM 1808 C C . GLN B 1 66 ? 20.132 1.267 -10.065 1 95.24 66 GLN B C 1
ATOM 1810 O O . GLN B 1 66 ? 20.178 2.051 -9.115 1 95.24 66 GLN B O 1
ATOM 1815 N N . ASP B 1 67 ? 19.115 1.114 -10.882 1 96.81 67 ASP B N 1
ATOM 1816 C CA . ASP B 1 67 ? 17.919 1.922 -10.664 1 96.81 67 ASP B CA 1
ATOM 1817 C C . ASP B 1 67 ? 17.327 1.664 -9.281 1 96.81 67 ASP B C 1
ATOM 1819 O O . ASP B 1 67 ? 17.236 0.515 -8.843 1 96.81 67 ASP B O 1
ATOM 1823 N N . LYS B 1 68 ? 16.867 2.7 -8.563 1 95.17 68 LYS B N 1
ATOM 1824 C CA . LYS B 1 68 ? 16.414 2.576 -7.181 1 95.17 68 LYS B CA 1
ATOM 1825 C C . LYS B 1 68 ? 15.163 1.707 -7.089 1 95.17 68 LYS B C 1
ATOM 1827 O O . LYS B 1 68 ? 14.97 0.99 -6.105 1 95.17 68 LYS B O 1
ATOM 1832 N N . GLU B 1 69 ? 14.277 1.759 -8.144 1 94.97 69 GLU B N 1
ATOM 1833 C CA . GLU B 1 69 ? 13.087 0.913 -8.129 1 94.97 69 GLU B CA 1
ATOM 1834 C C . GLU B 1 69 ? 13.454 -0.558 -8.307 1 94.97 69 GLU B C 1
ATOM 1836 O O . GLU B 1 69 ? 12.804 -1.438 -7.739 1 94.97 69 GLU B O 1
ATOM 1841 N N . ASP B 1 70 ? 14.471 -0.78 -9.077 1 95.93 70 ASP B N 1
ATOM 1842 C CA . ASP B 1 70 ? 14.976 -2.14 -9.241 1 95.93 70 ASP B CA 1
ATOM 1843 C C . ASP B 1 70 ? 15.587 -2.66 -7.942 1 95.93 70 ASP B C 1
ATOM 1845 O O . ASP B 1 70 ? 15.39 -3.821 -7.578 1 95.93 70 ASP B O 1
ATOM 1849 N N . CYS B 1 71 ? 16.352 -1.733 -7.29 1 96.57 71 CYS B N 1
ATOM 1850 C CA . CYS B 1 71 ? 16.918 -2.084 -5.992 1 96.57 71 CYS B CA 1
ATOM 1851 C C . CYS B 1 71 ? 15.818 -2.392 -4.983 1 96.57 71 CYS B C 1
ATOM 1853 O O . CYS B 1 71 ? 15.907 -3.373 -4.242 1 96.57 71 CYS B O 1
ATOM 1855 N N . HIS B 1 72 ? 14.824 -1.551 -4.983 1 97.46 72 HIS B N 1
ATOM 1856 C CA . HIS B 1 72 ? 13.668 -1.753 -4.116 1 97.46 72 HIS B CA 1
ATOM 1857 C C . HIS B 1 72 ? 13.022 -3.111 -4.367 1 97.46 72 HIS B C 1
ATOM 1859 O O . HIS B 1 72 ? 12.72 -3.843 -3.422 1 97.46 72 HIS B O 1
ATOM 1865 N N . PHE B 1 73 ? 12.871 -3.477 -5.611 1 97.35 73 PHE B N 1
ATOM 1866 C CA . PHE B 1 73 ? 12.306 -4.765 -5.997 1 97.35 73 PHE B CA 1
ATOM 1867 C C . PHE B 1 73 ? 13.175 -5.91 -5.49 1 97.35 73 PHE B C 1
ATOM 1869 O O . PHE B 1 73 ? 12.665 -6.876 -4.918 1 97.35 73 PHE B O 1
ATOM 1876 N N . GLU B 1 74 ? 14.473 -5.759 -5.666 1 97.55 74 GLU B N 1
ATOM 1877 C CA . GLU B 1 74 ? 15.403 -6.809 -5.259 1 97.55 74 GLU B CA 1
ATOM 1878 C C . GLU B 1 74 ? 15.393 -6.997 -3.745 1 97.55 74 GLU B C 1
ATOM 1880 O O . GLU B 1 74 ? 15.47 -8.126 -3.254 1 97.55 74 GLU B O 1
ATOM 1885 N N . PHE B 1 75 ? 15.321 -5.919 -3.045 1 98.37 75 PHE B N 1
ATOM 1886 C CA . PHE B 1 75 ? 15.344 -6.011 -1.59 1 98.37 75 PHE B CA 1
ATOM 1887 C C . PHE B 1 75 ? 14.04 -6.601 -1.065 1 98.37 75 PHE B C 1
ATOM 1889 O O . PHE B 1 75 ? 14.036 -7.313 -0.059 1 98.37 75 PHE B O 1
ATOM 1896 N N . LYS B 1 76 ? 12.926 -6.337 -1.721 1 98.39 76 LYS B N 1
ATOM 1897 C CA . LYS B 1 76 ? 11.686 -7.021 -1.364 1 98.39 76 LYS B CA 1
ATOM 1898 C C . LYS B 1 76 ? 11.819 -8.53 -1.546 1 98.39 76 LYS B C 1
ATOM 1900 O O . LYS B 1 76 ? 11.446 -9.302 -0.66 1 98.39 76 LYS B O 1
ATOM 1905 N N . LYS B 1 77 ? 12.347 -8.855 -2.665 1 97.98 77 LYS B N 1
ATOM 1906 C CA . LYS B 1 77 ? 12.529 -10.261 -3.011 1 97.98 77 LYS B CA 1
ATOM 1907 C C . LYS B 1 77 ? 13.426 -10.965 -1.997 1 97.98 77 LYS B C 1
ATOM 1909 O O . LYS B 1 77 ? 13.112 -12.068 -1.544 1 97.98 77 LYS B O 1
ATOM 1914 N N . LYS B 1 78 ? 14.416 -10.286 -1.539 1 97.9 78 LYS B N 1
ATOM 1915 C CA . LYS B 1 78 ? 15.437 -10.925 -0.713 1 97.9 78 LYS B CA 1
ATOM 1916 C C . LYS B 1 78 ? 15.036 -10.917 0.76 1 97.9 78 LYS B C 1
ATOM 1918 O O . LYS B 1 78 ? 15.343 -11.856 1.497 1 97.9 78 LYS B O 1
ATOM 1923 N N . PHE B 1 79 ? 14.4 -9.839 1.165 1 98.6 79 PHE B N 1
ATOM 1924 C CA . PHE B 1 79 ? 14.306 -9.668 2.61 1 98.6 79 PHE B CA 1
ATOM 1925 C C . PHE B 1 79 ? 12.854 -9.502 3.042 1 98.6 79 PHE B C 1
ATOM 1927 O O . PHE B 1 79 ? 12.415 -10.12 4.014 1 98.6 79 PHE B O 1
ATOM 1934 N N . LEU B 1 80 ? 12.055 -8.682 2.347 1 98.58 80 LEU B N 1
ATOM 1935 C CA . LEU B 1 80 ? 10.693 -8.372 2.769 1 98.58 80 LEU B CA 1
ATOM 1936 C C . LEU B 1 80 ? 9.829 -9.628 2.783 1 98.58 80 LEU B C 1
ATOM 1938 O O . LEU B 1 80 ? 9.119 -9.887 3.757 1 98.58 80 LEU B O 1
ATOM 1942 N N . ILE B 1 81 ? 9.926 -10.394 1.698 1 98.09 81 ILE B N 1
ATOM 1943 C CA . ILE B 1 81 ? 9.126 -11.603 1.538 1 98.09 81 ILE B CA 1
ATOM 1944 C C . ILE B 1 81 ? 9.418 -12.57 2.683 1 98.09 81 ILE B C 1
ATOM 1946 O O . ILE B 1 81 ? 8.506 -13.208 3.213 1 98.09 81 ILE B O 1
ATOM 1950 N N . HIS B 1 82 ? 10.659 -12.634 3.094 1 97.82 82 HIS B N 1
ATOM 1951 C CA . HIS B 1 82 ? 11.057 -13.557 4.151 1 97.82 82 HIS B CA 1
ATOM 1952 C C . HIS B 1 82 ? 10.449 -13.155 5.491 1 97.82 82 HIS B C 1
ATOM 1954 O O . HIS B 1 82 ? 9.981 -14.01 6.246 1 97.82 82 HIS B O 1
ATOM 1960 N N . ILE B 1 83 ? 10.488 -11.939 5.74 1 98.41 83 ILE B N 1
ATOM 1961 C CA . ILE B 1 83 ? 9.948 -11.446 7.003 1 98.41 83 ILE B CA 1
ATOM 1962 C C . ILE B 1 83 ? 8.443 -11.698 7.054 1 98.41 83 ILE B C 1
ATOM 1964 O O . ILE B 1 83 ? 7.926 -12.211 8.049 1 98.41 83 ILE B O 1
ATOM 1968 N N . LEU B 1 84 ? 7.765 -11.425 5.956 1 98.11 84 LEU B N 1
ATOM 1969 C CA . LEU B 1 84 ? 6.316 -11.593 5.921 1 98.11 84 LEU B CA 1
ATOM 1970 C C . LEU B 1 84 ? 5.939 -13.07 5.917 1 98.11 84 LEU B C 1
ATOM 1972 O O . LEU B 1 84 ? 4.959 -13.467 6.552 1 98.11 84 LEU B O 1
ATOM 1976 N N . ARG B 1 85 ? 6.726 -13.841 5.205 1 98.03 85 ARG B N 1
ATOM 1977 C CA . ARG B 1 85 ? 6.493 -15.282 5.207 1 98.03 85 ARG B CA 1
ATOM 1978 C C . ARG B 1 85 ? 6.615 -15.854 6.616 1 98.03 85 ARG B C 1
ATOM 1980 O O . ARG B 1 85 ? 5.838 -16.728 7.006 1 98.03 85 ARG B O 1
ATOM 1987 N N . ARG B 1 86 ? 7.528 -15.397 7.364 1 98.08 86 ARG B N 1
ATOM 1988 C CA . ARG B 1 86 ? 7.779 -15.856 8.726 1 98.08 86 ARG B CA 1
ATOM 1989 C C . ARG B 1 86 ? 6.663 -15.415 9.667 1 98.08 86 ARG B C 1
ATOM 1991 O O . ARG B 1 86 ? 6.226 -16.186 10.524 1 98.08 86 ARG B O 1
ATOM 1998 N N . ASP B 1 87 ? 6.162 -14.229 9.548 1 97.98 87 ASP B N 1
ATOM 1999 C CA . ASP B 1 87 ? 5.359 -13.608 10.598 1 97.98 87 ASP B CA 1
ATOM 2000 C C . ASP B 1 87 ? 3.877 -13.616 10.232 1 97.98 87 ASP B C 1
ATOM 2002 O O . ASP B 1 87 ? 3.022 -13.35 11.08 1 97.98 87 ASP B O 1
ATOM 2006 N N . ASP B 1 88 ? 3.519 -13.893 8.98 1 97 88 ASP B N 1
ATOM 2007 C CA . ASP B 1 88 ? 2.139 -13.854 8.506 1 97 88 ASP B CA 1
ATOM 2008 C C . ASP B 1 88 ? 1.727 -15.195 7.903 1 97 88 ASP B C 1
ATOM 2010 O O . ASP B 1 88 ? 2.188 -15.564 6.821 1 97 88 ASP B O 1
ATOM 2014 N N . GLU B 1 89 ? 0.79 -15.87 8.527 1 97.33 89 GLU B N 1
ATOM 2015 C CA . GLU B 1 89 ? 0.401 -17.227 8.156 1 97.33 89 GLU B CA 1
ATOM 2016 C C . GLU B 1 89 ? -0.206 -17.264 6.756 1 97.33 89 GLU B C 1
ATOM 2018 O O . GLU B 1 89 ? 0.095 -18.161 5.966 1 97.33 89 GLU B O 1
ATOM 2023 N N . GLU B 1 90 ? -1.096 -16.334 6.47 1 95.98 90 GLU B N 1
ATOM 2024 C CA . GLU B 1 90 ? -1.728 -16.303 5.155 1 95.98 90 GLU B CA 1
ATOM 2025 C C . GLU B 1 90 ? -0.707 -16.012 4.058 1 95.98 90 GLU B C 1
ATOM 2027 O O . GLU B 1 90 ? -0.783 -16.579 2.966 1 95.98 90 GLU B O 1
ATOM 2032 N N . TYR B 1 91 ? 0.193 -15.151 4.394 1 97.76 91 TYR B N 1
ATOM 2033 C CA . TYR B 1 91 ? 1.25 -14.859 3.432 1 97.76 91 TYR B CA 1
ATOM 2034 C C . TYR B 1 91 ? 2.144 -16.075 3.219 1 97.76 91 TYR B C 1
ATOM 2036 O O . TYR B 1 91 ? 2.569 -16.351 2.095 1 97.76 91 TYR B O 1
ATOM 2044 N N . ALA B 1 92 ? 2.418 -16.78 4.335 1 98.33 92 ALA B N 1
ATOM 2045 C CA . ALA B 1 92 ? 3.23 -17.993 4.261 1 98.33 92 ALA B CA 1
ATOM 2046 C C . ALA B 1 92 ? 2.579 -19.033 3.354 1 98.33 92 ALA B C 1
ATOM 2048 O O . ALA B 1 92 ? 3.267 -19.72 2.594 1 98.33 92 ALA B O 1
ATOM 2049 N N . GLU B 1 93 ? 1.32 -19.164 3.469 1 98.2 93 GLU B N 1
ATOM 2050 C CA . GLU B 1 93 ? 0.597 -20.12 2.636 1 98.2 93 GLU B CA 1
ATOM 2051 C C . GLU B 1 93 ? 0.736 -19.778 1.155 1 98.2 93 GLU B C 1
ATOM 2053 O O . GLU B 1 93 ? 0.949 -20.665 0.326 1 98.2 93 GLU B O 1
ATOM 2058 N N . MET B 1 94 ? 0.602 -18.492 0.856 1 98.15 94 MET B N 1
ATOM 2059 C CA . MET B 1 94 ? 0.779 -18.047 -0.523 1 98.15 94 MET B CA 1
ATOM 2060 C C . MET B 1 94 ? 2.2 -18.318 -1.004 1 98.15 94 MET B C 1
ATOM 2062 O O . MET B 1 94 ? 2.4 -18.83 -2.107 1 98.15 94 MET B O 1
ATOM 2066 N N . CYS B 1 95 ? 3.161 -18.063 -0.117 1 98.34 95 CYS B N 1
ATOM 2067 C CA . CYS B 1 95 ? 4.553 -18.3 -0.484 1 98.34 95 CYS B CA 1
ATOM 2068 C C . CYS B 1 95 ? 4.811 -19.784 -0.714 1 98.34 95 CYS B C 1
ATOM 2070 O O . CYS B 1 95 ? 5.547 -20.156 -1.629 1 98.34 95 CYS B O 1
ATOM 2072 N N . HIS B 1 96 ? 4.23 -20.598 0.085 1 98.36 96 HIS B N 1
ATOM 2073 C CA . HIS B 1 96 ? 4.373 -22.04 -0.084 1 98.36 96 HIS B CA 1
ATOM 2074 C C . HIS B 1 96 ? 3.798 -22.498 -1.42 1 98.36 96 HIS B C 1
ATOM 2076 O O . HIS B 1 96 ? 4.411 -23.309 -2.119 1 98.36 96 HIS B O 1
ATOM 2082 N N . ALA B 1 97 ? 2.673 -21.989 -1.736 1 98.26 97 ALA B N 1
ATOM 2083 C CA . ALA B 1 97 ? 2.05 -22.331 -3.012 1 98.26 97 ALA B CA 1
ATOM 2084 C C . ALA B 1 97 ? 2.928 -21.901 -4.184 1 98.26 97 ALA B C 1
ATOM 2086 O O . ALA B 1 97 ? 3.076 -22.64 -5.161 1 98.26 97 ALA B O 1
ATOM 2087 N N . ILE B 1 98 ? 3.531 -20.774 -4.067 1 98.31 98 ILE B N 1
ATOM 2088 C CA . ILE B 1 98 ? 4.389 -20.26 -5.129 1 98.31 98 ILE B CA 1
ATOM 2089 C C . ILE B 1 98 ? 5.654 -21.11 -5.227 1 98.31 98 ILE B C 1
ATOM 2091 O O . ILE B 1 98 ? 6.131 -21.4 -6.327 1 98.31 98 ILE B O 1
ATOM 2095 N N . THR B 1 99 ? 6.17 -21.495 -4.068 1 97.86 99 THR B N 1
ATOM 2096 C CA . THR B 1 99 ? 7.335 -22.373 -4.045 1 97.86 99 THR B CA 1
ATOM 2097 C C . THR B 1 99 ? 7.029 -23.696 -4.741 1 97.86 99 THR B C 1
ATOM 2099 O O . THR B 1 99 ? 7.877 -24.241 -5.45 1 97.86 99 THR B O 1
ATOM 2102 N N . MET B 1 100 ? 5.856 -24.219 -4.571 1 98.09 100 MET B N 1
ATOM 2103 C CA . MET B 1 100 ? 5.448 -25.461 -5.221 1 98.09 100 MET B CA 1
ATOM 2104 C C . MET B 1 100 ? 5.382 -25.287 -6.734 1 98.09 100 MET B C 1
ATOM 2106 O O . MET B 1 100 ? 5.69 -26.215 -7.484 1 98.09 100 MET B O 1
ATOM 2110 N N . LEU B 1 101 ? 5.007 -24.12 -7.157 1 97.41 101 LEU B N 1
ATOM 2111 C CA . LEU B 1 101 ? 5.014 -23.836 -8.588 1 97.41 101 LEU B CA 1
ATOM 2112 C C . LEU B 1 101 ? 6.432 -23.888 -9.146 1 97.41 101 LEU B C 1
ATOM 2114 O O . LEU B 1 101 ? 6.65 -24.379 -10.256 1 97.41 101 LEU B O 1
ATOM 2118 N N . LYS B 1 102 ? 7.348 -23.365 -8.373 1 96.97 102 LYS B N 1
ATOM 2119 C CA . LYS B 1 102 ? 8.748 -23.398 -8.787 1 96.97 102 LYS B CA 1
ATOM 2120 C C . LYS B 1 102 ? 9.26 -24.832 -8.88 1 96.97 102 LYS B C 1
ATOM 2122 O O . LYS B 1 102 ? 9.906 -25.204 -9.862 1 96.97 102 LYS B O 1
ATOM 2127 N N . GLN B 1 103 ? 8.966 -25.594 -7.917 1 97.07 103 GLN B N 1
ATOM 2128 C CA . GLN B 1 103 ? 9.445 -26.969 -7.826 1 97.07 103 GLN B CA 1
ATOM 2129 C C . GLN B 1 103 ? 8.865 -27.828 -8.946 1 97.07 103 GLN B C 1
ATOM 2131 O O . GLN B 1 103 ? 9.525 -28.748 -9.435 1 97.07 103 GLN B O 1
ATOM 2136 N N . SER B 1 104 ? 7.709 -27.471 -9.373 1 95.47 104 SER B N 1
ATOM 2137 C CA . SER B 1 104 ? 7.073 -28.229 -10.446 1 95.47 104 SER B CA 1
ATOM 2138 C C . SER B 1 104 ? 7.43 -27.656 -11.814 1 95.47 104 SER B C 1
ATOM 2140 O O . SER B 1 104 ? 6.859 -28.058 -12.829 1 95.47 104 SER B O 1
ATOM 2142 N N . GLU B 1 105 ? 8.333 -26.694 -11.803 1 95.02 105 GLU B N 1
ATOM 2143 C CA . GLU B 1 105 ? 8.8 -26.038 -13.021 1 95.02 105 GLU B CA 1
ATOM 2144 C C . GLU B 1 105 ? 7.633 -25.483 -13.831 1 95.02 105 GLU B C 1
ATOM 2146 O O . GLU B 1 105 ? 7.577 -25.66 -15.05 1 95.02 105 GLU B O 1
ATOM 2151 N N . SER B 1 106 ? 6.702 -24.984 -13.103 1 95.47 106 SER B N 1
ATOM 2152 C CA . SER B 1 106 ? 5.551 -24.377 -13.762 1 95.47 106 SER B CA 1
ATOM 2153 C C . SER B 1 106 ? 5.97 -23.191 -14.625 1 95.47 106 SER B C 1
ATOM 2155 O O . SER B 1 106 ? 6.784 -22.367 -14.203 1 95.47 106 SER B O 1
ATOM 2157 N N . GLU B 1 107 ? 5.367 -23.088 -15.791 1 95.91 107 GLU B N 1
ATOM 2158 C CA . GLU B 1 107 ? 5.655 -21.974 -16.69 1 95.91 107 GLU B CA 1
ATOM 2159 C C . GLU B 1 107 ? 5.159 -20.653 -16.108 1 95.91 107 GLU B C 1
ATOM 2161 O O . GLU B 1 107 ? 5.612 -19.581 -16.514 1 95.91 107 GLU B O 1
ATOM 2166 N N . GLN B 1 108 ? 4.241 -20.746 -15.145 1 96.84 108 GLN B N 1
ATOM 2167 C CA . GLN B 1 108 ? 3.596 -19.557 -14.598 1 96.84 108 GLN B CA 1
ATOM 2168 C C . GLN B 1 108 ? 4.379 -19.004 -13.41 1 96.84 108 GLN B C 1
ATOM 2170 O O . GLN B 1 108 ? 4.129 -17.882 -12.964 1 96.84 108 GLN B O 1
ATOM 2175 N N . TYR B 1 109 ? 5.414 -19.644 -12.934 1 97.7 109 TYR B N 1
ATOM 2176 C CA . TYR B 1 109 ? 6.099 -19.323 -11.687 1 97.7 109 TYR B CA 1
ATOM 2177 C C . TYR B 1 109 ? 6.667 -17.909 -11.725 1 97.7 109 TYR B C 1
ATOM 2179 O O . TYR B 1 109 ? 6.367 -17.089 -10.854 1 97.7 109 TYR B O 1
ATOM 2187 N N . GLU B 1 110 ? 7.388 -17.653 -12.776 1 97.83 110 GLU B N 1
ATOM 2188 C CA . GLU B 1 110 ? 8.119 -16.39 -12.82 1 97.83 110 GLU B CA 1
ATOM 2189 C C . GLU B 1 110 ? 7.164 -15.199 -12.802 1 97.83 110 GLU B C 1
ATOM 2191 O O . GLU B 1 110 ? 7.364 -14.248 -12.044 1 97.83 110 GLU B O 1
ATOM 2196 N N . ALA B 1 111 ? 6.144 -15.255 -13.568 1 97.7 111 ALA B N 1
ATOM 2197 C CA . ALA B 1 111 ? 5.185 -14.157 -13.659 1 97.7 111 ALA B CA 1
ATOM 2198 C C . ALA B 1 111 ? 4.445 -13.963 -12.339 1 97.7 111 ALA B C 1
ATOM 2200 O O . ALA B 1 111 ? 4.239 -12.831 -11.896 1 97.7 111 ALA B O 1
ATOM 2201 N N . VAL B 1 112 ? 4.099 -15.029 -11.704 1 98.14 112 VAL B N 1
ATOM 2202 C CA . VAL B 1 112 ? 3.369 -14.972 -10.442 1 98.14 112 VAL B CA 1
ATOM 2203 C C . VAL B 1 112 ? 4.289 -14.46 -9.336 1 98.14 112 VAL B C 1
ATOM 2205 O O . VAL B 1 112 ? 3.93 -13.538 -8.599 1 98.14 112 VAL B O 1
ATOM 2208 N N . ALA B 1 113 ? 5.5 -15.07 -9.269 1 98.14 113 ALA B N 1
ATOM 2209 C CA . ALA B 1 113 ? 6.454 -14.692 -8.229 1 98.14 113 ALA B CA 1
ATOM 2210 C C . ALA B 1 113 ? 6.819 -13.214 -8.331 1 98.14 113 ALA B C 1
ATOM 2212 O O . ALA B 1 113 ? 6.783 -12.489 -7.334 1 98.14 113 ALA B O 1
ATOM 2213 N N . ASN B 1 114 ? 7.114 -12.743 -9.543 1 97.79 114 ASN B N 1
ATOM 2214 C CA . ASN B 1 114 ? 7.471 -11.343 -9.745 1 97.79 114 ASN B CA 1
ATOM 2215 C C . ASN B 1 114 ? 6.296 -10.416 -9.447 1 97.79 114 ASN B C 1
ATOM 2217 O O . ASN B 1 114 ? 6.481 -9.33 -8.895 1 97.79 114 ASN B O 1
ATOM 2221 N N . GLY B 1 115 ? 5.12 -10.849 -9.833 1 97.13 115 GLY B N 1
ATOM 2222 C CA . GLY B 1 115 ? 3.927 -10.071 -9.543 1 97.13 115 GLY B CA 1
ATOM 2223 C C . GLY B 1 115 ? 3.679 -9.888 -8.058 1 97.13 115 GLY B C 1
ATOM 2224 O O . GLY B 1 115 ? 3.38 -8.782 -7.604 1 97.13 115 GLY B O 1
ATOM 2225 N N . VAL B 1 116 ? 3.83 -10.958 -7.311 1 97.46 116 VAL B N 1
ATOM 2226 C CA . VAL B 1 116 ? 3.607 -10.924 -5.869 1 97.46 116 VAL B CA 1
ATOM 2227 C C . VAL B 1 116 ? 4.639 -10.014 -5.208 1 97.46 116 VAL B C 1
ATOM 2229 O O . VAL B 1 116 ? 4.302 -9.224 -4.322 1 97.46 116 VAL B O 1
ATOM 2232 N N . ILE B 1 117 ? 5.849 -10.108 -5.653 1 97.48 117 ILE B N 1
ATOM 2233 C CA . ILE B 1 117 ? 6.898 -9.257 -5.102 1 97.48 117 ILE B CA 1
ATOM 2234 C C . ILE B 1 117 ? 6.561 -7.79 -5.363 1 97.48 117 ILE B C 1
ATOM 2236 O O . ILE B 1 117 ? 6.695 -6.948 -4.471 1 97.48 117 ILE B O 1
ATOM 2240 N N . ARG B 1 118 ? 6.092 -7.478 -6.513 1 95.86 118 ARG B N 1
ATOM 2241 C CA . ARG B 1 118 ? 5.738 -6.106 -6.86 1 95.86 118 ARG B CA 1
ATOM 2242 C C . ARG B 1 118 ? 4.568 -5.612 -6.016 1 95.86 118 ARG B C 1
ATOM 2244 O O . ARG B 1 118 ? 4.532 -4.447 -5.615 1 95.86 118 ARG B O 1
ATOM 2251 N N . GLU B 1 119 ? 3.647 -6.505 -5.751 1 95.6 119 GLU B N 1
ATOM 2252 C CA . GLU B 1 119 ? 2.433 -6.121 -5.035 1 95.6 119 GLU B CA 1
ATOM 2253 C C . GLU B 1 119 ? 2.673 -6.074 -3.529 1 95.6 119 GLU B C 1
ATOM 2255 O O . GLU B 1 119 ? 1.87 -5.507 -2.785 1 95.6 119 GLU B O 1
ATOM 2260 N N . THR B 1 120 ? 3.759 -6.687 -3.041 1 96.33 120 THR B N 1
ATOM 2261 C CA . THR B 1 120 ? 4.044 -6.719 -1.611 1 96.33 120 THR B CA 1
ATOM 2262 C C . THR B 1 120 ? 4.64 -5.392 -1.148 1 96.33 120 THR B C 1
ATOM 2264 O O . THR B 1 120 ? 5.693 -4.975 -1.635 1 96.33 120 THR B O 1
ATOM 2267 N N . SER B 1 121 ? 3.941 -4.809 -0.222 1 93.62 121 SER B N 1
ATOM 2268 C CA . SER B 1 121 ? 4.326 -3.466 0.202 1 93.62 121 SER B CA 1
ATOM 2269 C C . SER B 1 121 ? 5.041 -3.495 1.549 1 93.62 121 SER B C 1
ATOM 2271 O O . SER B 1 121 ? 4.698 -4.294 2.423 1 93.62 121 SER B O 1
ATOM 2273 N N . THR B 1 122 ? 5.907 -2.501 1.744 1 92.84 122 THR B N 1
ATOM 2274 C CA . THR B 1 122 ? 6.627 -2.374 3.007 1 92.84 122 THR B CA 1
ATOM 2275 C C . THR B 1 122 ? 5.717 -1.806 4.093 1 92.84 122 THR B C 1
ATOM 2277 O O . THR B 1 122 ? 6.022 -1.911 5.283 1 92.84 122 THR B O 1
ATOM 2280 N N . THR B 1 123 ? 4.62 -1.227 3.658 1 84.48 123 THR B N 1
ATOM 2281 C CA . THR B 1 123 ? 3.695 -0.625 4.611 1 84.48 123 THR B CA 1
ATOM 2282 C C . THR B 1 123 ? 3.031 -1.697 5.471 1 84.48 123 THR B C 1
ATOM 2284 O O . THR B 1 123 ? 2.418 -1.388 6.495 1 84.48 123 THR B O 1
ATOM 2287 N N . ARG B 1 124 ? 3.227 -2.931 5.056 1 86.85 124 ARG B N 1
ATOM 2288 C CA . ARG B 1 124 ? 2.71 -4.077 5.797 1 86.85 124 ARG B CA 1
ATOM 2289 C C . ARG B 1 124 ? 3.519 -4.318 7.067 1 86.85 124 ARG B C 1
ATOM 2291 O O . ARG B 1 124 ? 3.068 -5.023 7.972 1 86.85 124 ARG B O 1
ATOM 2298 N N . LEU B 1 125 ? 4.681 -3.722 7.18 1 91.31 125 LEU B N 1
ATOM 2299 C CA . LEU B 1 125 ? 5.615 -4.043 8.255 1 91.31 125 LEU B CA 1
ATOM 2300 C C . LEU B 1 125 ? 5.351 -3.175 9.481 1 91.31 125 LEU B C 1
ATOM 2302 O O . LEU B 1 125 ? 5.062 -1.983 9.352 1 91.31 125 LEU B O 1
ATOM 2306 N N . SER B 1 126 ? 5.403 -3.823 10.584 1 89.48 126 SER B N 1
ATOM 2307 C CA . SER B 1 126 ? 5.5 -3.05 11.818 1 89.48 126 SER B CA 1
ATOM 2308 C C . SER B 1 126 ? 6.83 -2.308 11.902 1 89.48 126 SER B C 1
ATOM 2310 O O . SER B 1 126 ? 7.747 -2.576 11.123 1 89.48 126 SER B O 1
ATOM 2312 N N . THR B 1 127 ? 6.891 -1.423 12.882 1 84.56 127 THR B N 1
ATOM 2313 C CA . THR B 1 127 ? 8.121 -0.668 13.087 1 84.56 127 THR B CA 1
ATOM 2314 C C . THR B 1 127 ? 9.292 -1.606 13.368 1 84.56 127 THR B C 1
ATOM 2316 O O . THR B 1 127 ? 10.387 -1.417 12.835 1 84.56 127 THR B O 1
ATOM 2319 N N . LYS B 1 128 ? 9.031 -2.625 14.157 1 88.98 128 LYS B N 1
ATOM 2320 C CA . LYS B 1 128 ? 10.071 -3.598 14.479 1 88.98 128 LYS B CA 1
ATOM 2321 C C . LYS B 1 128 ? 10.489 -4.385 13.24 1 88.98 128 LYS B C 1
ATOM 2323 O O . LYS B 1 128 ? 11.682 -4.564 12.986 1 88.98 128 LYS B O 1
ATOM 2328 N N . GLN B 1 129 ? 9.538 -4.822 12.492 1 93.69 129 GLN B N 1
ATOM 2329 C CA . GLN B 1 129 ? 9.806 -5.568 11.267 1 93.69 129 GLN B CA 1
ATOM 2330 C C . GLN B 1 129 ? 10.57 -4.714 10.259 1 93.69 129 GLN B C 1
ATOM 2332 O O . GLN B 1 129 ? 11.475 -5.206 9.582 1 93.69 129 GLN B O 1
ATOM 2337 N N . PHE B 1 130 ? 10.183 -3.465 10.195 1 93.73 130 PHE B N 1
ATOM 2338 C CA . PHE B 1 130 ? 10.86 -2.577 9.256 1 93.73 130 PHE B CA 1
ATOM 2339 C C . PHE B 1 130 ? 12.301 -2.331 9.687 1 93.73 130 PHE B C 1
ATOM 2341 O O . PHE B 1 130 ? 13.201 -2.261 8.847 1 93.73 130 PHE B O 1
ATOM 2348 N N . SER B 1 131 ? 12.459 -2.22 10.953 1 91.28 131 SER B N 1
ATOM 2349 C CA . SER B 1 131 ? 13.823 -2.094 11.454 1 91.28 131 SER B CA 1
ATOM 2350 C C . SER B 1 131 ? 14.665 -3.309 11.078 1 91.28 131 SER B C 1
ATOM 2352 O O . SER B 1 131 ? 15.825 -3.169 10.685 1 91.28 131 SER B O 1
ATOM 2354 N N . GLU B 1 132 ? 14.149 -4.444 11.232 1 95.39 132 GLU B N 1
ATOM 2355 C CA . GLU B 1 132 ? 14.829 -5.663 10.804 1 95.39 132 GLU B CA 1
ATOM 2356 C C . GLU B 1 132 ? 15.135 -5.628 9.309 1 95.39 132 GLU B C 1
ATOM 2358 O O . GLU B 1 132 ? 16.247 -5.956 8.89 1 95.39 132 GLU B O 1
ATOM 2363 N N . TYR B 1 133 ? 14.208 -5.237 8.489 1 96.7 133 TYR B N 1
ATOM 2364 C CA . TYR B 1 133 ? 14.329 -5.114 7.04 1 96.7 133 TYR B CA 1
ATOM 2365 C C . TYR B 1 133 ? 15.481 -4.189 6.666 1 96.7 133 TYR B C 1
ATOM 2367 O O . TYR B 1 133 ? 16.316 -4.535 5.827 1 96.7 133 TYR B O 1
ATOM 2375 N N . MET B 1 134 ? 15.504 -3.09 7.356 1 95.7 134 MET B N 1
ATOM 2376 C CA . MET B 1 134 ? 16.545 -2.101 7.09 1 95.7 134 MET B CA 1
ATOM 2377 C C . MET B 1 134 ? 17.915 -2.627 7.506 1 95.7 134 MET B C 1
ATOM 2379 O O . MET B 1 134 ? 18.909 -2.394 6.817 1 95.7 134 MET B O 1
ATOM 2383 N N . GLY B 1 135 ? 17.944 -3.315 8.575 1 95.96 135 GLY B N 1
ATOM 2384 C CA . GLY B 1 135 ? 19.196 -3.924 8.995 1 95.96 135 GLY B CA 1
ATOM 2385 C C . GLY B 1 135 ? 19.747 -4.912 7.984 1 95.96 135 GLY B C 1
ATOM 2386 O O . GLY B 1 135 ? 20.951 -4.933 7.722 1 95.96 135 GLY B O 1
ATOM 2387 N N . LEU B 1 136 ? 18.922 -5.699 7.433 1 97.86 136 LEU B N 1
ATOM 2388 C CA . LEU B 1 136 ? 19.327 -6.676 6.428 1 97.86 136 LEU B CA 1
ATOM 2389 C C . LEU B 1 136 ? 19.846 -5.983 5.173 1 97.86 136 LEU B C 1
ATOM 2391 O O . LEU B 1 136 ? 20.85 -6.406 4.595 1 97.86 136 LEU B O 1
ATOM 2395 N N . ILE B 1 137 ? 19.173 -4.93 4.776 1 97.4 137 ILE B N 1
ATOM 2396 C CA . ILE B 1 137 ? 19.585 -4.181 3.594 1 97.4 137 ILE B CA 1
ATOM 2397 C C . ILE B 1 137 ? 20.957 -3.554 3.834 1 97.4 137 ILE B C 1
ATOM 2399 O O . ILE B 1 137 ? 21.825 -3.593 2.959 1 97.4 137 ILE B O 1
ATOM 2403 N N . GLN B 1 138 ? 21.062 -2.993 5.003 1 96.4 138 GLN B N 1
ATOM 2404 C CA . GLN B 1 138 ? 22.336 -2.362 5.332 1 96.4 138 GLN B CA 1
ATOM 2405 C C . GLN B 1 138 ? 23.48 -3.37 5.273 1 96.4 138 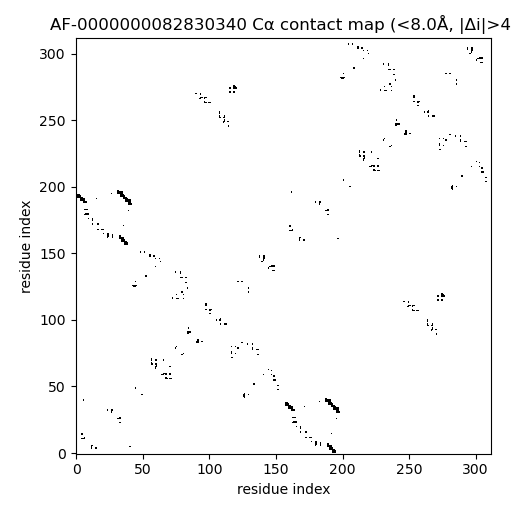GLN B C 1
ATOM 2407 O O . GLN B 1 138 ? 24.533 -3.087 4.697 1 96.4 138 GLN B O 1
ATOM 2412 N N . ALA B 1 139 ? 23.297 -4.477 5.861 1 96.95 139 ALA B N 1
ATOM 2413 C CA . ALA B 1 139 ? 24.299 -5.54 5.834 1 96.95 139 ALA B CA 1
ATOM 2414 C C . ALA B 1 139 ? 24.592 -5.982 4.403 1 96.95 139 ALA B C 1
ATOM 2416 O O . ALA B 1 139 ? 25.753 -6.153 4.025 1 96.95 139 ALA B O 1
ATOM 2417 N N . TYR B 1 140 ? 23.615 -6.141 3.625 1 97.63 140 TYR B N 1
ATOM 2418 C CA . TYR B 1 140 ? 23.779 -6.563 2.238 1 97.63 140 TYR B CA 1
ATOM 2419 C C . TYR B 1 140 ? 24.541 -5.516 1.436 1 97.63 140 TYR B C 1
ATOM 2421 O O . TYR B 1 140 ? 25.434 -5.852 0.654 1 97.63 140 TYR B O 1
ATOM 2429 N N . ALA B 1 141 ? 24.079 -4.276 1.595 1 96.73 141 ALA B N 1
ATOM 2430 C CA . ALA B 1 141 ? 24.708 -3.188 0.852 1 96.73 141 ALA B CA 1
ATOM 2431 C C . ALA B 1 141 ? 26.207 -3.127 1.13 1 96.73 141 ALA B C 1
ATOM 2433 O O . ALA B 1 141 ? 27.01 -2.967 0.208 1 96.73 141 ALA B O 1
ATOM 2434 N N . SER B 1 142 ? 26.561 -3.272 2.376 1 95.69 142 SER B N 1
ATOM 2435 C CA . SER B 1 142 ? 27.969 -3.224 2.758 1 95.69 142 SER B CA 1
ATOM 2436 C C . SER B 1 142 ? 28.729 -4.433 2.222 1 95.69 142 SER B C 1
ATOM 2438 O O . SER B 1 142 ? 29.799 -4.287 1.628 1 95.69 142 SER B O 1
ATOM 2440 N N . LYS B 1 143 ? 28.208 -5.564 2.311 1 96.89 143 LYS B N 1
ATOM 2441 C CA . LYS B 1 143 ? 28.904 -6.811 2.004 1 96.89 143 LYS B CA 1
ATOM 2442 C C . LYS B 1 143 ? 28.919 -7.077 0.502 1 96.89 143 LYS B C 1
ATOM 2444 O O . LYS B 1 143 ? 29.946 -7.473 -0.053 1 96.89 143 LYS B O 1
ATOM 2449 N N . GLU B 1 144 ? 27.813 -6.8 -0.151 1 96.28 144 GLU B N 1
ATOM 2450 C CA . GLU B 1 144 ? 27.67 -7.243 -1.535 1 96.28 144 GLU B CA 1
ATOM 2451 C C . GLU B 1 144 ? 27.876 -6.087 -2.509 1 96.28 144 GLU B C 1
ATOM 2453 O O . GLU B 1 144 ? 28.309 -6.295 -3.645 1 96.28 144 GLU B O 1
ATOM 2458 N N . LEU B 1 145 ? 27.576 -4.929 -2.073 1 95.11 145 LEU B N 1
ATOM 2459 C CA . LEU B 1 145 ? 27.614 -3.811 -3.009 1 95.11 145 LEU B CA 1
ATOM 2460 C C . LEU B 1 145 ? 28.774 -2.874 -2.691 1 95.11 145 LEU B C 1
ATOM 2462 O O . LEU B 1 145 ? 29.1 -1.989 -3.486 1 95.11 145 LEU B O 1
ATOM 2466 N N . GLY B 1 146 ? 29.303 -3.033 -1.5 1 94.31 146 GLY B N 1
ATOM 2467 C CA . GLY B 1 146 ? 30.381 -2.148 -1.088 1 94.31 146 GLY B CA 1
ATOM 2468 C C . GLY B 1 146 ? 29.909 -0.742 -0.767 1 94.31 146 GLY B C 1
ATOM 2469 O O . GLY B 1 146 ? 30.651 0.225 -0.953 1 94.31 146 GLY B O 1
ATOM 2470 N N . VAL B 1 147 ? 28.681 -0.619 -0.523 1 94.71 147 VAL B N 1
ATOM 2471 C CA . VAL B 1 147 ? 28.098 0.675 -0.185 1 94.71 147 VAL B CA 1
ATOM 2472 C C . VAL B 1 147 ? 27.819 0.74 1.315 1 94.71 147 VAL B C 1
ATOM 2474 O O . VAL B 1 147 ? 27.138 -0.128 1.865 1 94.71 147 VAL B O 1
ATOM 2477 N N . PHE B 1 148 ? 28.278 1.787 1.975 1 92.75 148 PHE B N 1
ATOM 2478 C CA . PHE B 1 148 ? 28.055 1.964 3.405 1 92.75 148 PHE B CA 1
ATOM 2479 C C . PHE B 1 148 ? 26.934 2.966 3.657 1 92.75 148 PHE B C 1
ATOM 2481 O O . PHE B 1 148 ? 27.1 4.164 3.421 1 92.75 148 PHE B O 1
ATOM 2488 N N . LEU B 1 149 ? 25.88 2.44 4.182 1 92.96 149 LEU B N 1
ATOM 2489 C CA . LEU B 1 149 ? 24.679 3.239 4.402 1 92.96 149 LEU B CA 1
ATOM 2490 C C . LEU B 1 149 ? 24.646 3.791 5.823 1 92.96 149 LEU B C 1
ATOM 2492 O O . LEU B 1 149 ? 25.067 3.116 6.766 1 92.96 149 LEU B O 1
ATOM 2496 N N . ARG B 1 150 ? 24.087 4.974 5.79 1 83.52 150 ARG B N 1
ATOM 2497 C CA . ARG B 1 150 ? 24.001 5.617 7.098 1 83.52 150 ARG B CA 1
ATOM 2498 C C . ARG B 1 150 ? 23.012 4.889 8.002 1 83.52 150 ARG B C 1
ATOM 2500 O O . ARG B 1 150 ? 22.043 4.297 7.521 1 83.52 150 ARG B O 1
ATOM 2507 N N . SER B 1 151 ? 23.326 4.845 9.354 1 72.04 151 SER B N 1
ATOM 2508 C CA . SER B 1 151 ? 22.483 4.139 10.313 1 72.04 151 SER B CA 1
ATOM 2509 C C . SER B 1 151 ? 21.235 4.947 10.653 1 72.04 151 SER B C 1
ATOM 2511 O O . SER B 1 151 ? 21.286 6.177 10.722 1 72.04 151 SER B O 1
ATOM 2513 N N . PRO B 1 152 ? 20.053 4.31 10.625 1 62.75 152 PRO B N 1
ATOM 2514 C CA . PRO B 1 152 ? 18.844 5.011 11.061 1 62.75 152 PRO B CA 1
ATOM 2515 C C . PRO B 1 152 ? 19.023 5.719 12.402 1 62.75 152 PRO B C 1
ATOM 2517 O O . PRO B 1 152 ? 18.351 6.717 12.672 1 62.75 152 PRO B O 1
ATOM 2520 N N . ASP B 1 153 ? 19.746 5.143 13.293 1 56.43 153 ASP B N 1
ATOM 2521 C CA . ASP B 1 153 ? 20.005 5.705 14.615 1 56.43 153 ASP B CA 1
ATOM 2522 C C . ASP B 1 153 ? 20.992 6.867 14.534 1 56.43 153 ASP B C 1
ATOM 2524 O O . ASP B 1 153 ? 21.25 7.54 15.535 1 56.43 153 ASP B O 1
ATOM 2528 N N . ASP B 1 154 ? 21.484 7.137 13.332 1 47.36 154 ASP B N 1
ATOM 2529 C CA . ASP B 1 154 ? 22.494 8.189 13.26 1 47.36 154 ASP B CA 1
ATOM 2530 C C . ASP B 1 154 ? 21.845 9.564 13.121 1 47.36 154 ASP B C 1
ATOM 2532 O O . ASP B 1 154 ? 20.936 9.748 12.308 1 47.36 154 ASP B O 1
ATOM 2536 N N . PRO B 1 155 ? 21.794 10.363 14.162 1 41.02 155 PRO B N 1
ATOM 2537 C CA . PRO B 1 155 ? 21.296 11.739 14.125 1 41.02 155 PRO B CA 1
ATOM 2538 C C . PRO B 1 155 ? 21.736 12.493 12.872 1 41.02 155 PRO B C 1
ATOM 2540 O O . PRO B 1 155 ? 22.813 12.225 12.333 1 41.02 155 PRO B O 1
ATOM 2543 N N . TYR B 1 156 ? 20.713 12.919 12.033 1 34.9 156 TYR B N 1
ATOM 2544 C CA . TYR B 1 156 ? 21.117 13.838 10.974 1 34.9 156 TYR B CA 1
ATOM 2545 C C . TYR B 1 156 ? 21.776 15.083 11.555 1 34.9 156 TYR B C 1
ATOM 2547 O O . TYR B 1 156 ? 21.443 15.51 12.663 1 34.9 156 TYR B O 1
#

Radius of gyration: 22.45 Å; Cα contacts (8 Å, |Δi|>4): 335; chains: 2; bounding box: 60×62×46 Å

Solvent-accessible surface area (backbone atoms only — not comparable to full-atom values): 17020 Å² total; per-residue (Å²): 132,72,53,72,47,72,28,73,50,78,72,43,52,52,57,56,50,51,50,46,70,71,42,29,62,60,28,33,74,70,74,25,26,32,28,40,37,42,39,59,46,58,82,47,62,46,71,60,56,56,52,49,50,54,49,48,34,50,50,47,21,72,74,72,67,47,55,41,70,57,50,52,51,50,46,34,62,69,44,49,51,53,54,42,38,74,75,30,70,67,51,27,48,18,49,50,31,50,49,50,30,51,75,66,65,39,87,40,29,64,42,38,55,54,37,48,47,70,40,54,59,75,84,76,45,49,44,69,54,42,50,52,49,50,51,52,49,44,53,44,33,39,75,76,67,69,41,83,66,83,58,88,85,52,79,129,132,71,52,73,45,71,28,71,51,78,72,44,51,52,56,54,50,51,49,46,71,70,42,29,63,61,28,34,73,71,73,26,28,32,28,40,37,41,37,58,45,59,86,49,64,45,72,60,55,57,51,47,49,55,49,49,33,50,51,48,20,73,74,70,67,47,54,40,69,58,49,51,52,51,45,33,62,69,44,49,51,53,54,42,38,73,76,30,69,68,50,27,49,19,50,50,30,49,51,51,30,50,75,66,66,40,89,40,28,64,42,38,54,54,36,48,48,70,41,54,58,73,84,76,45,49,47,69,54,43,50,52,48,50,49,52,47,44,53,44,32,40,73,74,67,68,41,85,67,83,56,88,86,50,80,129

Organism: Acinetobacter baumannii (strain ATCC 19606 / DSM 30007 / JCM 6841 / CCUG 19606 / CIP 70.34 / NBRC 109757 / NCIMB 12457 / NCTC 12156 / 81) (NCBI:txid575584)

Sequence (312 aa):
MEPRFVIKNHSDINYVIGYLNTNHAKAASEGKPLVVTIKPQSTKRSLNQNALYWEWMQEIQNKTGQDKEDCHFEFKKKFLIHILRRDDEEYAEMCHAI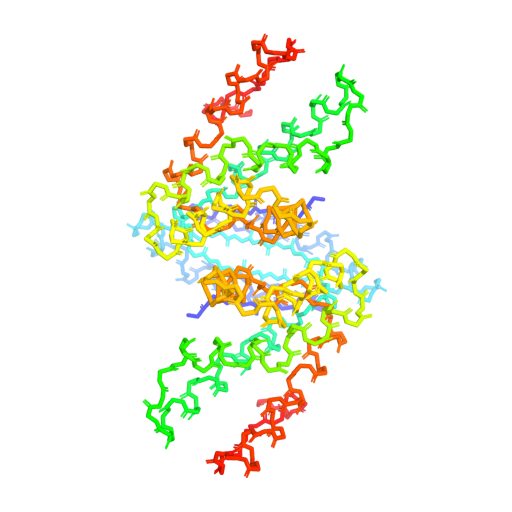TMLKQSESEQYEAVANGVIRETSTTRLSTKQFSEYMGLIQAYASKELGVFLRSPDDPYMEPRFVIKNHSDINYVIGYLNTNHAKAASEGKPLVVTIKPQSTKRSLNQNALYWEWMQEIQNKTGQDKEDCHFEFKKKFLIHILRRDDEEYAEMCHAITMLKQSESEQYEAVANGVIRETSTTRLSTKQFSEYMGLIQAYASKELGVFLRSPDDPY

Nearest PDB structures (foldseek):
  8pqy-assembly1_A  TM=1.963E-01  e=6.527E+00  Homo sapiens
  8pqy-assembly1_A  TM=1.963E-01  e=9.209E+00  Homo sapiens